Protein AF-0000000072273545 (afdb_homodimer)

Nearest PDB structures (foldseek):
  2pyw-assembly1_B  TM=4.463E-01  e=2.836E+00  Arabidopsis thaliana
  1mhm-assembly1_A  TM=2.883E-01  e=3.797E+00  Solanum tuberosum
  6y2r-assembly1_B  TM=2.935E-01  e=6.057E+00  Escherichia coli K-12
  2pyw-assembly1_B  TM=4.455E-01  e=3.823E+00  Arabidopsis thaliana
  1mhm-assembly1_A  TM=2.880E-01  e=5.423E+00  Solanum tuberosum

InterPro domains:
  IPR023869 tRNA adenosine deaminase-associated protein [PF27101] (5-143)
  IPR023869 tRNA adenosine deaminase-associated protein [TIGR03941] (3-149)

Radius of gyration: 22.84 Å; Cα contacts (8 Å, |Δi|>4): 595; chains: 2; bounding box: 38×69×44 Å

Sequence (300 aa):
MKSNFAVTVARVNATWQVRAFNDDYSSLKRSIDAVRTLGAEGAAFAMLSIEDDYFVLVRPTPQGVKLLISDATAATEDDFAADILDELDADQPDPEDTPYAEGDFDILADLGLSEQIMSIITDETDWWASEQLQRIAEELGFDDELEQALMKSNFAVTVARVNATWQVRAFNDDYSSLKRSIDAVRTLGAEGAAFAMLSIEDDYFVLVRPTPQGVKLLISDATAATEDDFAADILDELDADQPDPEDTPYAEGDFDILADLGLSEQIMSIITDETDWWASEQLQRIAEELGFDDELEQAL

Secondary structure (DSSP, 8-state):
--SSEEEEEEEETTEEEEEE----SS-HHHHHHHHHHHHHSS-EEEEEEETTTEEEEEEEETTEEEEEES-GGGGGT-HHHHHHHHHTTPPPPPTTS----EE-TTTTGGGT--HHHHHHHHH-TTS-HHHHHHHHHHHHT-HHHHHHH-/--SSEEEEEEEETTEEEEEE----SS-HHHHHHHHHHHHHSS-EEEEEEETTTEEEEEEEETTEEEEEES-GGGGGT-HHHHHHHHHTTPPPPPTTSPP--EE-TTTTGGGT--HHHHHHHHH-TTS-HHHHHHHHHHHHT-HHHHHHH-

pLDDT: mean 90.62, std 10.16, range [50.84, 98.69]

Organism: Corynebacterium diphtheriae (strain ATCC 700971 / NCTC 13129 / Biotype gravis) (NCBI:txid257309)

Foldseek 3Di:
DDPDFAWAWDQDPNDIDIGTDDDPPPDPVVNVVVNLCVVCVPFDWDWDADVLAKIKIWGADPVGIWMKILWLLVLVPDVVSVVRCVVQVHDRDDVPDDTGMDTDLCSCVVLPQHSVNSRVLSVPNVGGNVVSVLVVCVRSVNNVVVVVVD/DDPDFAWAWDQDPNDIDIGTDDDPPPDPVVNVVVNLCVVCVPFDWDWDADVLAKIKIWGADPVGIFIKILWLLVLVPDVVSVVRCVVQVHDRDDVPDDTGMDTDLCSCVVLPQHSVNSRVLSVPNVGGNVVSVLVVCVRSVNNVVVVVVD

Solvent-accessible surface area (backbone atoms only — not comparable to full-atom values): 16104 Å² total; per-residue (Å²): 130,68,40,58,48,32,32,32,39,30,39,55,94,92,35,73,46,48,41,61,53,93,69,87,62,80,52,70,63,57,56,50,48,49,24,52,43,63,41,43,62,24,62,35,28,23,49,32,20,53,78,26,69,34,30,36,41,43,30,68,50,97,92,42,73,48,42,30,36,41,33,45,44,48,32,70,81,29,69,45,48,35,51,52,34,55,75,64,70,47,79,81,59,54,84,86,52,75,79,39,59,46,70,42,54,51,75,43,34,91,72,65,44,40,41,66,59,45,46,53,49,49,64,43,76,88,49,44,20,39,53,42,51,46,50,51,26,50,75,64,66,38,39,68,44,47,59,70,45,93,130,67,42,59,47,33,31,33,38,30,41,54,92,92,35,74,44,48,41,61,53,95,69,86,61,79,51,72,63,57,56,50,50,50,24,52,41,64,37,43,65,23,62,38,28,24,47,33,20,54,79,27,70,31,30,36,39,42,30,69,50,100,90,43,71,46,43,31,35,40,34,46,45,48,30,69,80,30,71,45,46,36,51,52,34,56,73,64,71,45,80,81,59,54,87,82,53,75,80,38,58,46,69,43,54,53,75,42,33,92,70,67,44,39,41,67,57,44,48,54,49,51,66,43,76,87,50,44,20,40,54,41,52,44,52,51,26,50,73,65,67,36,39,68,42,46,59,73,43,94

Structure (mmCIF, N/CA/C/O backbone):
data_AF-0000000072273545-model_v1
#
loop_
_entity.id
_entity.type
_entity.pdbx_description
1 polymer 'tRNA adenosine deaminase'
#
loop_
_atom_site.group_PDB
_atom_site.id
_atom_site.type_symbol
_atom_site.label_atom_id
_atom_site.label_alt_id
_atom_site.label_comp_id
_atom_site.label_asym_id
_atom_site.label_entity_id
_atom_site.label_seq_id
_atom_site.pdbx_PDB_ins_code
_atom_site.Cartn_x
_atom_site.Cartn_y
_atom_site.Cartn_z
_atom_site.occupancy
_atom_site.B_iso_or_equiv
_atom_site.auth_seq_id
_atom_site.auth_comp_id
_atom_site.auth_asym_id
_atom_site.auth_atom_id
_atom_site.pdbx_PDB_model_num
ATOM 1 N N . MET A 1 1 ? 13.867 -30.656 -1.54 1 67 1 MET A N 1
ATOM 2 C CA . MET A 1 1 ? 12.805 -29.656 -1.626 1 67 1 MET A CA 1
ATOM 3 C C . MET A 1 1 ? 11.547 -30.125 -0.901 1 67 1 MET A C 1
ATOM 5 O O . MET A 1 1 ? 11.195 -31.297 -0.959 1 67 1 MET A O 1
ATOM 9 N N . LYS A 1 2 ? 10.969 -29.297 -0.122 1 78.44 2 LYS A N 1
ATOM 10 C CA . LYS A 1 2 ? 9.727 -29.609 0.584 1 78.44 2 LY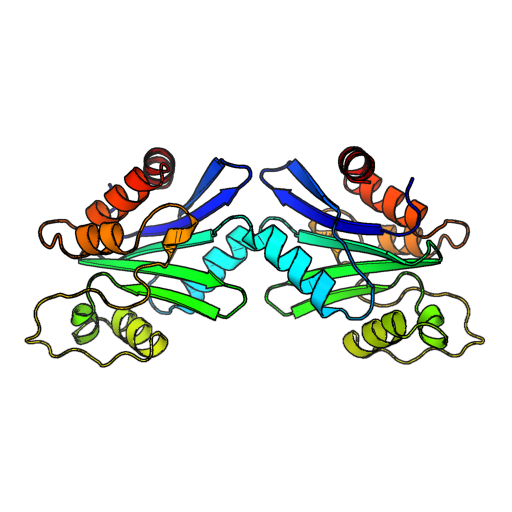S A CA 1
ATOM 11 C C . LYS A 1 2 ? 8.602 -29.922 -0.396 1 78.44 2 LYS A C 1
ATOM 13 O O . LYS A 1 2 ? 8.484 -29.266 -1.435 1 78.44 2 LYS A O 1
ATOM 18 N N . SER A 1 3 ? 7.906 -30.922 -0.121 1 86.44 3 SER A N 1
ATOM 19 C CA . SER A 1 3 ? 6.867 -31.406 -1.028 1 86.44 3 SER A CA 1
ATOM 20 C C . SER A 1 3 ? 5.508 -30.797 -0.677 1 86.44 3 SER A C 1
ATOM 22 O O . SER A 1 3 ? 4.648 -30.641 -1.545 1 86.44 3 SER A O 1
ATOM 24 N N . ASN A 1 4 ? 5.289 -30.594 0.468 1 92.5 4 ASN A N 1
ATOM 25 C CA . ASN A 1 4 ? 4.102 -29.906 0.978 1 92.5 4 ASN A CA 1
ATOM 26 C C . ASN A 1 4 ? 4.453 -28.562 1.6 1 92.5 4 ASN A C 1
ATOM 28 O O . ASN A 1 4 ? 5.141 -28.5 2.619 1 92.5 4 ASN A O 1
ATOM 32 N N . PHE A 1 5 ? 4.031 -27.438 0.918 1 95.94 5 PHE A N 1
ATOM 33 C CA . PHE A 1 5 ? 4.402 -26.125 1.437 1 95.94 5 PHE A CA 1
ATOM 34 C C . PHE A 1 5 ? 3.426 -25.062 0.954 1 95.94 5 PHE A C 1
ATOM 36 O O . PHE A 1 5 ? 2.662 -25.297 0.014 1 95.94 5 PHE A O 1
ATOM 43 N N . ALA A 1 6 ? 3.414 -23.969 1.643 1 95.88 6 ALA A N 1
ATOM 44 C CA . ALA A 1 6 ? 2.713 -22.75 1.274 1 95.88 6 ALA A CA 1
ATOM 45 C C . ALA A 1 6 ? 3.625 -21.531 1.413 1 95.88 6 ALA A C 1
ATOM 47 O O . ALA A 1 6 ? 4.273 -21.344 2.445 1 95.88 6 ALA A O 1
ATOM 48 N N . VAL A 1 7 ? 3.732 -20.75 0.28 1 95.06 7 VAL A N 1
ATOM 49 C CA . VAL A 1 7 ? 4.551 -19.547 0.33 1 95.06 7 VAL A CA 1
ATOM 50 C C . VAL A 1 7 ? 3.775 -18.375 -0.252 1 95.06 7 VAL A C 1
ATOM 52 O O . VAL A 1 7 ? 2.9 -18.562 -1.101 1 95.06 7 VAL A O 1
ATOM 55 N N . THR A 1 8 ? 4.027 -17.219 0.266 1 92.62 8 THR A N 1
ATOM 56 C CA . THR A 1 8 ? 3.645 -15.969 -0.394 1 92.62 8 THR A CA 1
ATOM 57 C C . THR A 1 8 ? 4.812 -15.398 -1.192 1 92.62 8 THR A C 1
ATOM 59 O O . THR A 1 8 ? 5.969 -15.523 -0.785 1 92.62 8 THR A O 1
ATOM 62 N N . VAL A 1 9 ? 4.504 -14.906 -2.377 1 91.44 9 VAL A N 1
ATOM 63 C CA . VAL A 1 9 ? 5.484 -14.312 -3.281 1 91.44 9 VAL A CA 1
ATOM 64 C C . VAL A 1 9 ? 5.074 -12.883 -3.631 1 91.44 9 VAL A C 1
ATOM 66 O O . VAL A 1 9 ? 3.924 -12.641 -3.996 1 91.44 9 VAL A O 1
ATOM 69 N N . ALA A 1 10 ? 5.957 -11.961 -3.408 1 84.94 10 ALA A N 1
ATOM 70 C CA . ALA A 1 10 ? 5.703 -10.57 -3.758 1 84.94 10 ALA A CA 1
ATOM 71 C C . ALA A 1 10 ? 6.941 -9.922 -4.375 1 84.94 10 ALA A C 1
ATOM 73 O O . ALA A 1 10 ? 8.07 -10.281 -4.031 1 84.94 10 ALA A O 1
ATOM 74 N N . ARG A 1 11 ? 6.699 -9.188 -5.391 1 78.25 11 ARG A N 1
ATOM 75 C CA . ARG A 1 11 ? 7.773 -8.367 -5.941 1 78.25 11 ARG A CA 1
ATOM 76 C C . ARG A 1 11 ? 7.758 -6.969 -5.344 1 78.25 11 ARG A C 1
ATOM 78 O O . ARG A 1 11 ? 6.809 -6.207 -5.559 1 78.25 11 ARG A O 1
ATOM 85 N N . VAL A 1 12 ? 8.797 -6.746 -4.531 1 68.62 12 VAL A N 1
ATOM 86 C CA . VAL A 1 12 ? 8.914 -5.461 -3.85 1 68.62 12 VAL A CA 1
ATOM 87 C C . VAL A 1 12 ? 10.219 -4.781 -4.25 1 68.62 12 VAL A C 1
ATOM 89 O O . VAL A 1 12 ? 11.305 -5.344 -4.066 1 68.62 12 VAL A O 1
ATOM 92 N N . ASN A 1 13 ? 10.07 -3.598 -4.777 1 65.06 13 ASN A N 1
ATOM 93 C CA . ASN A 1 13 ? 11.242 -2.848 -5.211 1 65.06 13 ASN A CA 1
ATOM 94 C C . ASN A 1 13 ? 12.133 -3.68 -6.129 1 65.06 13 ASN A C 1
ATOM 96 O O . ASN A 1 13 ? 13.344 -3.791 -5.898 1 65.06 13 ASN A O 1
ATOM 100 N N . ALA A 1 14 ? 11.531 -4.352 -7.074 1 69.12 14 ALA A N 1
ATOM 101 C CA . ALA A 1 14 ? 12.195 -5.113 -8.125 1 69.12 14 ALA A CA 1
ATOM 102 C C . ALA A 1 14 ? 12.906 -6.336 -7.555 1 69.12 14 ALA A C 1
ATOM 104 O O . ALA A 1 14 ? 13.781 -6.91 -8.203 1 69.12 14 ALA A O 1
ATOM 105 N N . THR A 1 15 ? 12.633 -6.578 -6.316 1 75.94 15 THR A N 1
ATOM 106 C CA . THR A 1 15 ? 13.164 -7.781 -5.688 1 75.94 15 THR A CA 1
ATOM 107 C C . THR A 1 15 ? 12.031 -8.719 -5.273 1 75.94 15 THR A C 1
ATOM 109 O O . THR A 1 15 ? 10.992 -8.266 -4.789 1 75.94 15 THR A O 1
ATOM 112 N N . TRP A 1 16 ? 12.312 -9.969 -5.371 1 84.88 16 TRP A N 1
ATOM 113 C CA . TRP A 1 16 ? 11.32 -10.961 -4.969 1 84.88 16 TRP A CA 1
ATOM 114 C C . TRP A 1 16 ? 11.445 -11.289 -3.482 1 84.88 16 TRP A C 1
ATOM 116 O O . TRP A 1 16 ? 12.555 -11.438 -2.967 1 84.88 16 TRP A O 1
ATOM 126 N N . GLN A 1 17 ? 10.344 -11.281 -2.859 1 82.5 17 GLN A N 1
ATOM 127 C CA . GLN A 1 17 ? 10.227 -11.734 -1.475 1 82.5 17 GLN A CA 1
ATOM 128 C C . GLN A 1 17 ? 9.344 -12.969 -1.366 1 82.5 17 GLN A C 1
ATOM 130 O O . GLN A 1 17 ? 8.203 -12.961 -1.826 1 82.5 17 GLN A O 1
ATOM 135 N N . VAL A 1 18 ? 9.945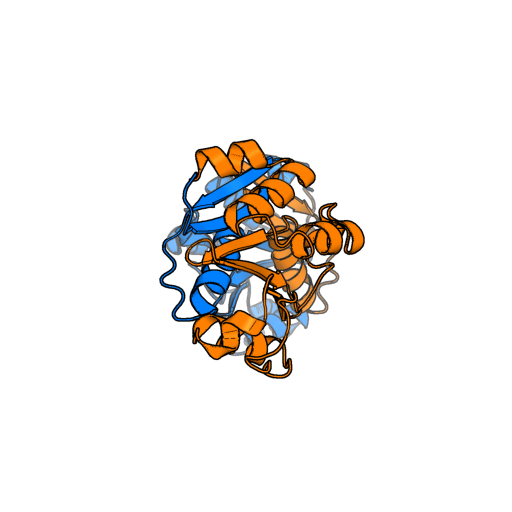 -14.023 -0.89 1 89.62 18 VAL A N 1
ATOM 136 C CA . VAL A 1 18 ? 9.219 -15.273 -0.708 1 89.62 18 VAL A CA 1
ATOM 137 C C . VAL A 1 18 ? 9.188 -15.641 0.772 1 89.62 18 VAL A C 1
ATOM 139 O O . VAL A 1 18 ? 10.227 -15.648 1.438 1 89.62 18 VAL A O 1
ATOM 142 N N . ARG A 1 19 ? 7.988 -15.898 1.256 1 85.25 19 ARG A N 1
ATOM 143 C CA . ARG A 1 19 ? 7.832 -16.234 2.666 1 85.25 19 ARG A CA 1
ATOM 144 C C . ARG A 1 19 ? 6.969 -17.484 2.84 1 85.25 19 ARG A C 1
ATOM 146 O O . ARG A 1 19 ? 5.859 -17.547 2.305 1 85.25 19 ARG A O 1
ATOM 153 N N . ALA A 1 20 ? 7.59 -18.391 3.549 1 91.94 20 ALA A N 1
ATOM 154 C CA . ALA A 1 20 ? 6.789 -19.562 3.9 1 91.94 20 ALA A CA 1
ATOM 155 C C . ALA A 1 20 ? 5.801 -19.234 5.016 1 91.94 20 ALA A C 1
ATOM 157 O O . ALA A 1 20 ? 6.066 -18.375 5.855 1 91.94 20 ALA A O 1
ATOM 158 N N . PHE A 1 21 ? 4.598 -19.812 4.945 1 89.81 21 PHE A N 1
ATOM 159 C CA . PHE A 1 21 ? 3.629 -19.703 6.031 1 89.81 21 PHE A CA 1
ATOM 160 C C . PHE A 1 21 ? 2.938 -21.047 6.277 1 89.81 21 PHE A C 1
ATOM 162 O O . PHE A 1 21 ? 2.992 -21.938 5.438 1 89.81 21 PHE A O 1
ATOM 169 N N . ASN A 1 22 ? 2.404 -21.203 7.492 1 88.31 22 ASN A N 1
ATOM 170 C CA . ASN A 1 22 ? 1.708 -22.438 7.836 1 88.31 22 ASN A CA 1
ATOM 171 C C . ASN A 1 22 ? 0.278 -22.438 7.305 1 88.31 22 ASN A C 1
ATOM 173 O O . ASN A 1 22 ? -0.532 -21.578 7.684 1 88.31 22 ASN A O 1
ATOM 177 N N . ASP A 1 23 ? 0.056 -23.281 6.344 1 90 23 ASP A N 1
ATOM 178 C CA . ASP A 1 23 ? -1.292 -23.5 5.828 1 90 23 ASP A CA 1
ATOM 179 C C . ASP A 1 23 ? -1.748 -24.938 6.078 1 90 23 ASP A C 1
ATOM 181 O O . ASP A 1 23 ? -1.031 -25.891 5.754 1 90 23 ASP A O 1
ATOM 185 N N . ASP A 1 24 ? -2.891 -25.109 6.699 1 89.75 24 ASP A N 1
ATOM 186 C CA . ASP A 1 24 ? -3.398 -26.453 6.945 1 89.75 24 ASP A CA 1
ATOM 187 C C . ASP A 1 24 ? -4.336 -26.906 5.828 1 89.75 24 ASP A C 1
ATOM 189 O O . ASP A 1 24 ? -4.883 -28.016 5.875 1 89.75 24 ASP A O 1
ATOM 193 N N . TYR A 1 25 ? -4.543 -26.031 4.863 1 92.12 25 TYR A N 1
ATOM 194 C CA . TYR A 1 25 ? -5.312 -26.297 3.656 1 92.12 25 TYR A CA 1
ATOM 195 C C . TYR A 1 25 ? -6.762 -26.625 3.996 1 92.12 25 TYR A C 1
ATOM 197 O O . TYR A 1 25 ? -7.391 -27.453 3.336 1 92.12 25 TYR A O 1
ATOM 205 N N . SER A 1 26 ? -7.277 -26.047 5.113 1 89.5 26 SER A N 1
ATOM 206 C CA . SER A 1 26 ? -8.664 -26.266 5.508 1 89.5 26 SER A CA 1
ATOM 207 C C . SER A 1 26 ? -9.586 -25.234 4.859 1 89.5 26 SER A C 1
ATOM 209 O O . SER A 1 26 ? -10.789 -25.469 4.734 1 89.5 26 SER A O 1
ATOM 211 N N . SER A 1 27 ? -8.992 -24.125 4.488 1 89 27 SER A N 1
ATOM 212 C CA . SER A 1 27 ? -9.773 -23.062 3.885 1 89 27 SER A CA 1
ATOM 213 C C . SER A 1 27 ? -8.898 -22.156 3.027 1 89 27 SER A C 1
ATOM 215 O O . SER A 1 27 ? -7.734 -21.906 3.361 1 89 27 SER A O 1
ATOM 217 N N . LEU A 1 28 ? -9.539 -21.625 1.969 1 90.69 28 LEU A N 1
ATOM 218 C CA . LEU A 1 28 ? -8.867 -20.703 1.068 1 90.69 28 LEU A CA 1
ATOM 219 C C . LEU A 1 28 ? -8.609 -19.375 1.759 1 90.69 28 LEU A C 1
ATOM 221 O O . LEU A 1 28 ? -7.695 -18.625 1.374 1 90.69 28 LEU A O 1
ATOM 225 N N . LYS A 1 29 ? -9.359 -19.031 2.773 1 85.31 29 LYS A N 1
ATOM 226 C CA . LYS A 1 29 ? -9.273 -17.75 3.477 1 85.31 29 LYS A CA 1
ATOM 227 C C . LYS A 1 29 ? -7.871 -17.531 4.039 1 85.31 29 LYS A C 1
ATOM 229 O O . LYS A 1 29 ? -7.352 -16.406 4.008 1 85.31 29 LYS A O 1
ATOM 234 N N . ARG A 1 30 ? -7.207 -18.578 4.43 1 86.44 30 ARG A N 1
ATOM 235 C CA . ARG A 1 30 ? -5.891 -18.469 5.055 1 86.44 30 ARG A CA 1
ATOM 236 C C . ARG A 1 30 ? -4.844 -18 4.051 1 86.44 30 ARG A C 1
ATOM 238 O O . ARG A 1 30 ? -4.055 -17.109 4.34 1 86.44 30 ARG A O 1
ATOM 245 N N . SER A 1 31 ? -4.812 -18.656 2.914 1 91.5 31 SER A N 1
ATOM 246 C CA . SER A 1 31 ? -3.842 -18.266 1.895 1 91.5 31 SER A CA 1
ATOM 247 C C . SER A 1 31 ? -4.121 -16.875 1.361 1 91.5 31 SER A C 1
ATOM 249 O O . SER A 1 31 ? -3.193 -16.094 1.119 1 91.5 31 SER A O 1
ATOM 251 N N . ILE A 1 32 ? -5.43 -16.5 1.202 1 87.44 32 ILE A N 1
ATOM 252 C CA . ILE A 1 32 ? -5.805 -15.156 0.767 1 87.44 32 ILE A CA 1
ATOM 253 C C . ILE A 1 32 ? -5.305 -14.125 1.776 1 87.44 32 ILE A C 1
ATOM 255 O O . ILE A 1 32 ? -4.66 -13.141 1.401 1 87.44 32 ILE A O 1
ATOM 259 N N . ASP A 1 33 ? -5.59 -14.406 3.027 1 79.94 33 ASP A N 1
ATOM 260 C CA . ASP A 1 33 ? -5.18 -13.5 4.09 1 79.94 33 ASP A CA 1
ATOM 261 C C . ASP A 1 33 ? -3.66 -13.375 4.152 1 79.94 33 ASP A C 1
ATOM 263 O O . ASP A 1 33 ? -3.129 -12.297 4.426 1 79.94 33 ASP A O 1
ATOM 267 N N . ALA A 1 34 ? -2.914 -14.516 3.949 1 82.81 34 ALA A N 1
ATOM 268 C CA . ALA A 1 34 ? -1.453 -14.5 3.965 1 82.81 34 ALA A CA 1
ATOM 269 C C . ALA A 1 34 ? -0.902 -13.57 2.895 1 82.81 34 ALA A C 1
ATOM 271 O O . ALA A 1 34 ? 0.036 -12.805 3.148 1 82.81 34 ALA A O 1
ATOM 272 N N . VAL A 1 35 ? -1.481 -13.586 1.708 1 84.56 35 VAL A N 1
ATOM 273 C CA . VAL A 1 35 ? -1.027 -12.734 0.615 1 84.56 35 VAL A CA 1
ATOM 274 C C . VAL A 1 35 ? -1.342 -11.273 0.934 1 84.56 35 VAL A C 1
ATOM 276 O O . VAL A 1 35 ? -0.5 -10.398 0.734 1 84.56 35 VAL A O 1
ATOM 279 N N . ARG A 1 36 ? -2.545 -11.039 1.418 1 73.69 36 ARG A N 1
ATOM 280 C CA . ARG A 1 36 ? -2.963 -9.68 1.749 1 73.69 36 ARG A CA 1
ATOM 281 C C . ARG A 1 36 ? -2.07 -9.078 2.83 1 73.69 36 ARG A C 1
ATOM 283 O O . ARG A 1 36 ? -1.765 -7.887 2.801 1 73.69 36 ARG A O 1
ATOM 290 N N . THR A 1 37 ? -1.738 -10.023 3.74 1 68.62 37 THR A N 1
ATOM 291 C CA . THR A 1 37 ? -0.857 -9.586 4.82 1 68.62 37 THR A CA 1
ATOM 292 C C . THR A 1 37 ? 0.517 -9.211 4.277 1 68.62 37 THR A C 1
ATOM 294 O O . THR A 1 37 ? 1.12 -8.234 4.723 1 68.62 37 THR A O 1
ATOM 297 N N . LEU A 1 38 ? 1.075 -10.047 3.412 1 66.56 38 LEU A N 1
ATOM 298 C CA . LEU A 1 38 ? 2.359 -9.75 2.787 1 66.56 38 LEU A CA 1
ATOM 299 C C . LEU A 1 38 ? 2.326 -8.383 2.102 1 66.56 38 LEU A C 1
ATOM 301 O O . LEU A 1 38 ? 3.277 -7.609 2.207 1 66.56 38 LEU A O 1
ATOM 305 N N . GLY A 1 39 ? 1.266 -8.133 1.366 1 60 39 GLY A N 1
ATOM 306 C CA . GLY A 1 39 ? 1.115 -6.844 0.714 1 60 39 GLY A CA 1
ATOM 307 C C . GLY A 1 39 ? 0.962 -5.695 1.692 1 60 39 GLY A C 1
ATOM 308 O O . GLY A 1 39 ? 1.32 -4.555 1.383 1 60 39 GLY A O 1
ATOM 309 N N . ALA A 1 40 ? 0.186 -6.09 2.74 1 52.16 40 ALA A N 1
ATOM 310 C CA . ALA A 1 40 ? -0.095 -5.066 3.742 1 52.16 40 ALA A CA 1
ATOM 311 C C . ALA A 1 40 ? 1.143 -4.766 4.582 1 52.16 40 ALA A C 1
ATOM 313 O O . ALA A 1 40 ? 1.207 -3.738 5.262 1 52.16 40 ALA A O 1
ATOM 314 N N . GLU A 1 41 ? 1.895 -5.988 4.676 1 50.84 41 GLU A N 1
ATOM 315 C CA . GLU A 1 41 ? 2.973 -5.762 5.637 1 50.84 41 GLU A CA 1
ATOM 316 C C . GLU A 1 41 ? 3.551 -4.355 5.5 1 50.84 41 GLU A C 1
ATOM 318 O O . GLU A 1 41 ? 3.998 -3.766 6.484 1 50.84 41 GLU A O 1
ATOM 323 N N . GLY A 1 42 ? 3.6 -3.854 4.285 1 53.66 42 GLY A N 1
ATOM 324 C CA . GLY A 1 42 ? 4.086 -2.494 4.461 1 53.66 42 GLY A CA 1
ATOM 325 C C . GLY A 1 42 ? 2.969 -1.475 4.594 1 53.66 42 GLY A C 1
ATOM 326 O O . GLY A 1 42 ? 1.965 -1.55 3.881 1 53.66 42 GLY A O 1
ATOM 327 N N . ALA A 1 43 ? 2.697 -1.123 5.855 1 62.62 43 ALA A N 1
ATOM 328 C CA . ALA A 1 43 ? 1.698 -0.085 6.094 1 62.62 43 ALA A CA 1
ATOM 329 C C . ALA A 1 43 ? 1.69 0.939 4.965 1 62.62 43 ALA A C 1
ATOM 331 O O . ALA A 1 43 ? 2.732 1.505 4.621 1 62.62 43 ALA A O 1
ATOM 332 N N . ALA A 1 44 ? 0.685 0.765 4.062 1 82.81 44 ALA A N 1
ATOM 333 C CA . ALA A 1 44 ? 0.56 1.797 3.037 1 82.81 44 ALA A CA 1
ATOM 334 C C . ALA A 1 44 ? -0.6 2.738 3.346 1 82.81 44 ALA A C 1
ATOM 336 O O . ALA A 1 44 ? -1.646 2.307 3.836 1 82.81 44 ALA A O 1
ATOM 337 N N . PHE A 1 45 ? -0.28 4.062 3.219 1 92.5 45 PHE A N 1
ATOM 338 C CA . PHE A 1 45 ? -1.299 5.082 3.443 1 92.5 45 PHE A CA 1
ATOM 339 C C . PHE A 1 45 ? -1.101 6.262 2.502 1 92.5 45 PHE A C 1
ATOM 341 O O . PHE A 1 45 ? -0.091 6.34 1.797 1 92.5 45 PHE A O 1
ATOM 348 N N . ALA A 1 46 ? -2.221 7.012 2.318 1 95.19 46 ALA A N 1
ATOM 349 C CA . ALA A 1 46 ? -2.129 8.242 1.533 1 95.19 46 ALA A CA 1
ATOM 350 C C . ALA A 1 46 ? -2.176 9.469 2.434 1 95.19 46 ALA A C 1
ATOM 352 O O . ALA A 1 46 ? -2.826 9.461 3.48 1 95.19 46 ALA A O 1
ATOM 353 N N . MET A 1 47 ? -1.388 10.492 2.176 1 98.06 47 MET A N 1
ATOM 354 C CA . MET A 1 47 ? -1.432 11.828 2.764 1 98.06 47 MET A CA 1
ATOM 355 C C . MET A 1 47 ? -1.9 12.859 1.743 1 98.06 47 MET A C 1
ATOM 357 O O . MET A 1 47 ? -1.319 12.977 0.663 1 98.06 47 MET A O 1
ATOM 361 N N . LEU A 1 48 ? -2.998 13.5 2.01 1 97.94 48 LEU A N 1
ATOM 362 C CA . LEU A 1 48 ? -3.566 14.508 1.124 1 97.94 48 LEU A CA 1
ATOM 363 C C . LEU A 1 48 ? -3.523 15.891 1.773 1 97.94 48 LEU A C 1
ATOM 365 O O . LEU A 1 48 ? -3.953 16.047 2.918 1 97.94 48 LEU A O 1
ATOM 369 N N . SER A 1 49 ? -2.916 16.828 1.273 1 98 49 SER A N 1
ATOM 370 C CA . SER A 1 49 ? -3.021 18.234 1.637 1 98 49 SER A CA 1
ATOM 371 C C . SER A 1 49 ? -3.94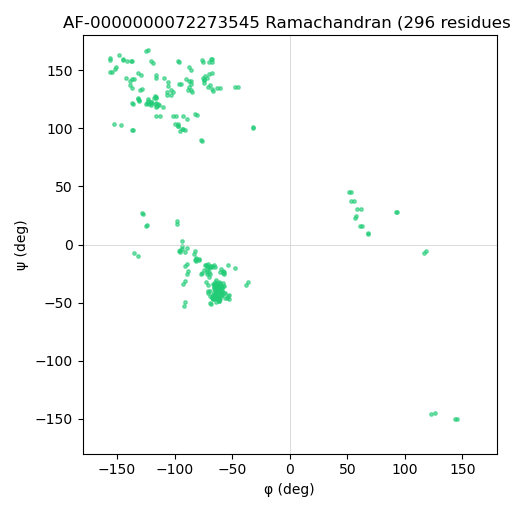5 18.984 0.682 1 98 49 SER A C 1
ATOM 373 O O . SER A 1 49 ? -3.619 19.172 -0.493 1 98 49 SER A O 1
ATOM 375 N N . ILE A 1 50 ? -5.121 19.422 1.117 1 96.5 50 ILE A N 1
ATOM 376 C CA . ILE A 1 50 ? -6.129 20.078 0.287 1 96.5 50 ILE A CA 1
ATOM 377 C C . ILE A 1 50 ? -6.012 21.594 0.424 1 96.5 50 ILE A C 1
ATOM 379 O O . ILE A 1 50 ? -6.402 22.156 1.444 1 96.5 50 ILE A O 1
ATOM 383 N N . GLU A 1 51 ? -5.457 22.188 -0.493 1 92.44 51 GLU A N 1
ATOM 384 C CA . GLU A 1 51 ? -5.277 23.625 -0.603 1 92.44 51 GLU A CA 1
ATOM 385 C C . GLU A 1 51 ? -4.512 24.172 0.598 1 92.44 51 GLU A C 1
ATOM 387 O O . GLU A 1 51 ? -4.738 25.312 1.012 1 92.44 51 GLU A O 1
ATOM 392 N N . ASP A 1 52 ? -3.75 23.312 1.205 1 94.19 52 ASP A N 1
ATOM 393 C CA . ASP A 1 52 ? -2.949 23.656 2.377 1 94.19 52 ASP A CA 1
ATOM 394 C C . ASP A 1 52 ? -3.836 24.109 3.533 1 94.19 52 ASP A C 1
ATOM 396 O O . ASP A 1 52 ? -3.367 24.766 4.461 1 94.19 52 ASP A O 1
ATOM 400 N N . ASP A 1 53 ? -5.066 23.891 3.568 1 95.38 53 ASP A N 1
ATOM 401 C CA . ASP A 1 53 ? -6.051 24.234 4.59 1 95.38 53 ASP A CA 1
ATOM 402 C C . ASP A 1 53 ? -6.227 23.109 5.598 1 95.38 53 ASP A C 1
ATOM 404 O O . ASP A 1 53 ? -6.168 23.328 6.809 1 95.38 53 ASP A O 1
ATOM 408 N N . TYR A 1 54 ? -6.504 21.906 5.051 1 97.56 54 TYR A N 1
ATOM 409 C CA . TYR A 1 54 ? -6.586 20.75 5.918 1 97.56 54 TYR A CA 1
ATOM 410 C C . TYR A 1 54 ? -5.965 19.516 5.25 1 97.56 54 TYR A C 1
ATOM 412 O O . TYR A 1 54 ? -5.75 19.516 4.035 1 97.56 54 TYR A O 1
ATOM 420 N N . PHE A 1 55 ? -5.531 18.453 6.074 1 98.56 55 PHE A N 1
ATOM 421 C CA . PHE A 1 55 ? -4.996 17.234 5.48 1 98.56 55 PHE A CA 1
ATOM 422 C C . PHE A 1 55 ? -5.848 16.031 5.852 1 98.56 55 PHE A C 1
ATOM 424 O O . PHE A 1 55 ? -6.641 16.094 6.797 1 98.56 55 PHE A O 1
ATOM 431 N N . VAL A 1 56 ? -5.77 15.023 5.02 1 98.62 56 VAL A N 1
ATOM 432 C CA . VAL A 1 56 ? -6.465 13.758 5.23 1 98.62 56 VAL A CA 1
ATOM 433 C C . VAL A 1 56 ? -5.477 12.602 5.109 1 98.62 56 VAL A C 1
ATOM 435 O O . VAL A 1 56 ? -4.629 12.586 4.215 1 98.62 56 VAL A O 1
ATOM 438 N N . LEU A 1 57 ? -5.508 11.648 6.047 1 98.19 57 LEU A N 1
ATOM 439 C CA . LEU A 1 57 ? -4.832 10.359 5.949 1 98.19 57 LEU A CA 1
ATOM 440 C C . LEU A 1 57 ? -5.824 9.25 5.602 1 98.19 57 LEU A C 1
ATOM 442 O O . LEU A 1 57 ? -6.93 9.211 6.141 1 98.19 57 LEU A O 1
ATOM 446 N N . VAL A 1 58 ? -5.453 8.523 4.598 1 96.31 58 VAL A N 1
ATOM 447 C CA . VAL A 1 58 ? -6.27 7.414 4.113 1 96.31 58 VAL A CA 1
ATOM 448 C C . VAL A 1 58 ? -5.477 6.113 4.195 1 96.31 58 VAL A C 1
ATOM 450 O O . VAL A 1 58 ? -4.414 5.984 3.578 1 96.31 58 VAL A O 1
ATOM 453 N N . ARG A 1 59 ? -5.949 5.07 4.961 1 92.88 59 ARG A N 1
ATOM 454 C CA . ARG A 1 59 ? -5.219 3.814 5.109 1 92.88 59 ARG A CA 1
ATOM 455 C C . ARG A 1 59 ? -6.156 2.619 4.996 1 92.88 59 ARG A C 1
ATOM 457 O O . ARG A 1 59 ? -6.824 2.25 5.965 1 92.88 59 ARG A O 1
ATOM 464 N N . PRO A 1 60 ? -6.156 2.066 3.779 1 85.06 60 PRO A N 1
ATOM 465 C CA . PRO A 1 60 ? -6.934 0.833 3.627 1 85.06 60 PRO A CA 1
ATOM 466 C C . PRO A 1 60 ? -6.348 -0.335 4.414 1 85.06 60 PRO A C 1
ATOM 468 O O . PRO A 1 60 ? -5.125 -0.494 4.473 1 85.06 60 PRO A O 1
ATOM 471 N N . THR A 1 61 ? -7.215 -1.029 5.156 1 74.88 61 THR A N 1
ATOM 472 C CA . THR A 1 61 ? -6.879 -2.236 5.902 1 74.88 61 THR A CA 1
ATOM 473 C C . THR A 1 61 ? -7.773 -3.398 5.484 1 74.88 61 THR A C 1
ATOM 475 O O . THR A 1 61 ? -8.773 -3.201 4.797 1 74.88 61 THR A O 1
ATOM 478 N N . PRO A 1 62 ? -7.426 -4.57 5.867 1 65.38 62 PRO A N 1
ATOM 479 C CA . PRO A 1 62 ? -8.297 -5.715 5.59 1 65.38 62 PRO A CA 1
ATOM 480 C C . PRO A 1 62 ? -9.695 -5.555 6.18 1 65.38 62 PRO A C 1
ATOM 482 O O . PRO A 1 62 ? -10.656 -6.133 5.668 1 65.38 62 PRO A O 1
ATOM 485 N N . GLN A 1 63 ? -9.883 -4.766 7.168 1 70.69 63 GLN A N 1
ATOM 486 C CA . GLN A 1 63 ? -11.156 -4.59 7.855 1 70.69 63 GLN A CA 1
ATOM 487 C C . GLN A 1 63 ? -11.914 -3.375 7.316 1 70.69 63 GLN A C 1
ATOM 489 O O . GLN A 1 63 ? -13.062 -3.139 7.688 1 70.69 63 GLN A O 1
ATOM 494 N N . GLY A 1 64 ? -11.227 -2.66 6.43 1 79.94 64 GLY A N 1
ATOM 495 C CA . GLY A 1 64 ? -11.836 -1.448 5.91 1 79.94 64 GLY A CA 1
ATOM 496 C C . GLY A 1 64 ? -10.836 -0.34 5.648 1 79.94 64 GLY A C 1
ATOM 497 O O . GLY A 1 64 ? -9.703 -0.604 5.227 1 79.94 64 GLY A O 1
ATOM 498 N N . VAL A 1 65 ? -11.398 0.908 5.797 1 89.5 65 VAL A N 1
ATOM 499 C CA . VAL A 1 65 ? -10.531 2.059 5.562 1 89.5 65 VAL A CA 1
ATOM 500 C C . VAL A 1 65 ? -10.453 2.916 6.824 1 89.5 65 VAL A C 1
ATOM 502 O O . VAL A 1 65 ? -11.484 3.273 7.402 1 89.5 65 VAL A O 1
ATOM 505 N N . LYS A 1 66 ? -9.281 3.145 7.363 1 94.12 66 LYS A N 1
ATOM 506 C CA . LYS A 1 66 ? -9.062 4.129 8.422 1 94.12 66 LYS A CA 1
ATOM 507 C C . LYS A 1 66 ? -8.828 5.52 7.836 1 94.12 66 LYS A C 1
ATOM 509 O O . LYS A 1 66 ? -8.164 5.664 6.809 1 94.12 66 LYS A O 1
ATOM 514 N N . LEU A 1 67 ? -9.414 6.574 8.523 1 97.88 67 LEU A N 1
ATOM 515 C CA . LEU A 1 67 ? -9.352 7.949 8.039 1 97.88 67 LEU A CA 1
ATOM 516 C C . LEU A 1 67 ? -9.055 8.914 9.188 1 97.88 67 LEU A C 1
ATOM 518 O O . LEU A 1 67 ? -9.484 8.688 10.32 1 97.88 67 LEU A O 1
ATOM 522 N N . LEU A 1 68 ? -8.266 9.906 8.859 1 98.69 68 LEU A N 1
ATOM 523 C CA . LEU A 1 68 ? -8.102 11.062 9.734 1 98.69 68 LEU A CA 1
ATOM 524 C C . LEU A 1 68 ? -8.133 12.359 8.938 1 98.69 68 LEU A C 1
ATOM 526 O O . LEU A 1 68 ? -7.457 12.477 7.906 1 98.69 68 LEU A O 1
ATOM 530 N N . ILE A 1 69 ? -9.156 13.234 9.328 1 98.25 69 ILE A N 1
ATOM 531 C CA . ILE A 1 69 ? -9.172 14.578 8.758 1 98.25 69 ILE A CA 1
ATOM 532 C C . ILE A 1 69 ? -8.734 15.594 9.805 1 98.25 69 ILE A C 1
ATOM 534 O O . ILE A 1 69 ? -9.188 15.547 10.953 1 98.25 69 ILE A O 1
ATOM 538 N N . SER A 1 70 ? -7.66 16.547 9.461 1 98.38 70 SER A N 1
ATOM 539 C CA . SER A 1 70 ? -7.027 17.438 10.422 1 98.38 70 SER A CA 1
ATOM 540 C C . SER A 1 70 ? -7.977 18.547 10.859 1 98.38 70 SER A C 1
ATOM 542 O O . SER A 1 70 ? -7.766 19.188 11.891 1 98.38 70 SER A O 1
ATOM 544 N N . ASP A 1 71 ? -9.109 18.781 10.07 1 97.25 71 ASP A N 1
ATOM 545 C CA . ASP A 1 71 ? -10.086 19.812 10.391 1 97.25 71 ASP A CA 1
ATOM 546 C C . ASP A 1 71 ? -11.469 19.453 9.852 1 97.25 71 ASP A C 1
ATOM 548 O O . ASP A 1 71 ? -11.773 19.719 8.688 1 97.25 71 ASP A O 1
ATOM 552 N N . ALA A 1 72 ? -12.344 19.031 10.688 1 97.44 72 ALA A N 1
ATOM 553 C CA . ALA A 1 72 ? -13.688 18.578 10.344 1 97.44 72 ALA A CA 1
ATOM 554 C C . ALA A 1 72 ? -14.562 19.734 9.898 1 97.44 72 ALA A C 1
ATOM 556 O O . ALA A 1 72 ? -15.5 19.562 9.117 1 97.44 72 ALA A O 1
ATOM 557 N N . THR A 1 73 ? -14.258 20.953 10.398 1 96.81 73 THR A N 1
ATOM 558 C CA . THR A 1 73 ? -15.094 22.109 10.07 1 96.81 73 THR A CA 1
ATOM 559 C C . THR A 1 73 ? -15.008 22.438 8.578 1 96.81 73 THR A C 1
ATOM 561 O O . THR A 1 73 ? -15.859 23.141 8.047 1 96.81 73 THR A O 1
ATOM 564 N N . ALA A 1 74 ? -13.961 21.906 7.898 1 96.38 74 ALA A N 1
ATOM 565 C CA . ALA A 1 74 ? -13.859 22.078 6.453 1 96.38 74 ALA A CA 1
ATOM 566 C C . ALA A 1 74 ? -15.07 21.469 5.742 1 96.38 74 ALA A C 1
ATOM 568 O O . ALA A 1 74 ? -15.406 21.875 4.625 1 96.38 74 ALA A O 1
ATOM 569 N N . ALA A 1 75 ? -15.773 20.562 6.375 1 96.75 75 ALA A N 1
ATOM 570 C CA . ALA A 1 75 ? -16.906 19.859 5.789 1 96.75 75 ALA A CA 1
ATOM 571 C C . ALA A 1 75 ? -18.078 20.812 5.539 1 96.75 75 ALA A C 1
ATOM 573 O O . ALA A 1 75 ? -18.969 20.516 4.75 1 96.75 75 ALA A O 1
ATOM 574 N N . THR A 1 76 ? -18.031 21.969 6.219 1 96 76 THR A N 1
ATOM 575 C CA . THR A 1 76 ? -19.109 22.938 6.059 1 96 76 THR A CA 1
ATOM 576 C C . THR A 1 76 ? -19.047 23.594 4.688 1 96 76 THR A C 1
ATOM 578 O O . THR A 1 76 ? -20.047 24.109 4.191 1 96 76 THR A O 1
ATOM 581 N N . GLU A 1 77 ? -17.859 23.5 4.008 1 94.75 77 GLU A N 1
ATOM 582 C CA . GLU A 1 77 ? -17.703 24.234 2.756 1 94.75 77 GLU A CA 1
ATOM 583 C C . GLU A 1 77 ? -17.062 23.359 1.681 1 94.75 77 GLU A C 1
ATOM 585 O O . GLU A 1 77 ? -16.969 23.766 0.519 1 94.75 77 GLU A O 1
ATOM 590 N N . ASP A 1 78 ? -16.641 22.234 2.055 1 95.06 78 ASP A N 1
ATOM 591 C CA . ASP A 1 78 ? -15.922 21.359 1.135 1 95.06 78 ASP A CA 1
ATOM 592 C C . ASP A 1 78 ? -16.594 19.984 1.059 1 95.06 78 ASP A C 1
ATOM 594 O O . ASP A 1 78 ? -16.625 19.25 2.051 1 95.06 78 ASP A O 1
ATOM 598 N N . ASP A 1 79 ? -16.984 19.641 -0.117 1 94.62 79 ASP A N 1
ATOM 599 C CA . ASP A 1 79 ? -17.703 18.375 -0.319 1 94.62 79 ASP A CA 1
ATOM 600 C C . ASP A 1 79 ? -16.812 17.172 -0.012 1 94.62 79 ASP A C 1
ATOM 602 O O . ASP A 1 79 ? -17.297 16.156 0.467 1 94.62 79 ASP A O 1
ATOM 606 N N . PHE A 1 80 ? -15.617 17.297 -0.338 1 96.56 80 PHE A N 1
ATOM 607 C CA . PHE A 1 80 ? -14.688 16.203 -0.076 1 96.56 80 PHE A CA 1
ATOM 608 C C . PHE A 1 80 ? -14.57 15.938 1.42 1 96.56 80 PHE A C 1
ATOM 610 O O . PHE A 1 80 ? -14.617 14.781 1.859 1 96.56 80 PHE A O 1
ATOM 617 N N . ALA A 1 81 ? -14.422 17.016 2.174 1 97.31 81 ALA A N 1
ATOM 618 C CA . ALA A 1 81 ? -14.383 16.906 3.631 1 97.31 81 ALA A CA 1
ATOM 619 C C . ALA A 1 81 ? -15.688 16.312 4.172 1 97.31 81 ALA A C 1
ATOM 621 O O . ALA A 1 81 ? -15.664 15.492 5.09 1 97.31 81 ALA A O 1
ATOM 622 N N . ALA A 1 82 ? -16.781 16.734 3.539 1 96.06 82 ALA A N 1
ATOM 623 C CA . ALA A 1 82 ? -18.062 16.203 3.953 1 96.06 82 ALA A CA 1
ATOM 624 C C . ALA A 1 82 ? -18.156 14.695 3.689 1 96.06 82 ALA A C 1
ATOM 626 O O . ALA A 1 82 ? -18.672 13.945 4.516 1 96.06 82 ALA A O 1
ATOM 627 N N . ASP A 1 83 ? -17.672 14.234 2.604 1 94.88 83 ASP A N 1
ATOM 628 C CA . ASP A 1 83 ? -17.641 12.82 2.258 1 94.88 83 ASP A CA 1
ATOM 629 C C . ASP A 1 83 ? -16.812 12.023 3.264 1 94.88 83 ASP A C 1
ATOM 631 O O . ASP A 1 83 ? -17.172 10.891 3.604 1 94.88 83 ASP A O 1
ATOM 635 N N . ILE A 1 84 ? -15.688 12.57 3.701 1 96.5 84 ILE A N 1
ATOM 636 C CA . ILE A 1 84 ? -14.812 11.93 4.672 1 96.5 84 ILE A CA 1
ATOM 637 C C . ILE A 1 84 ? -15.562 11.719 5.988 1 96.5 84 ILE A C 1
ATOM 639 O O . ILE A 1 84 ? -15.516 10.641 6.57 1 96.5 84 ILE A O 1
ATOM 643 N N . LEU A 1 85 ? -16.281 12.852 6.453 1 97.12 85 LEU A N 1
ATOM 644 C CA . LEU A 1 85 ? -17.031 12.758 7.699 1 97.12 85 LEU A CA 1
ATOM 645 C C . LEU A 1 85 ? -18.141 11.727 7.586 1 97.12 85 LEU A C 1
ATOM 647 O O . LEU A 1 85 ? -18.438 11.023 8.547 1 97.12 85 LEU A O 1
ATOM 651 N N . ASP A 1 86 ? -18.781 11.562 6.367 1 94.62 86 ASP A N 1
ATOM 652 C CA . ASP A 1 86 ? -19.797 10.539 6.125 1 94.62 86 ASP A CA 1
ATOM 653 C C . ASP A 1 86 ? -19.203 9.141 6.25 1 94.62 86 ASP A C 1
ATOM 655 O O . ASP A 1 86 ? -19.797 8.258 6.875 1 94.62 86 ASP A O 1
ATOM 659 N N . GLU A 1 87 ? -17.969 9.016 5.648 1 93.5 87 GLU A N 1
ATOM 660 C CA . GLU A 1 87 ? -17.297 7.723 5.727 1 93.5 87 GLU A CA 1
ATOM 661 C C . GLU A 1 87 ? -16.953 7.367 7.168 1 93.5 87 GLU A C 1
ATOM 663 O O . GLU A 1 87 ? -17.016 6.195 7.555 1 93.5 87 GLU A O 1
ATOM 668 N N . LEU A 1 88 ? -16.703 8.344 7.961 1 95.94 88 LEU A N 1
ATOM 669 C CA . LEU A 1 88 ? -16.344 8.172 9.359 1 95.94 88 LEU A CA 1
ATOM 670 C C . LEU A 1 88 ? -17.578 8 10.227 1 95.94 88 LEU A C 1
ATOM 672 O O . LEU A 1 88 ? -17.484 7.711 11.422 1 95.94 88 LEU A O 1
ATOM 676 N N . ASP A 1 89 ? -18.734 8.195 9.633 1 94.94 89 ASP A N 1
ATOM 677 C CA . ASP A 1 89 ? -20 8.211 10.375 1 94.94 89 ASP A CA 1
ATOM 678 C C . ASP A 1 89 ? -19.969 9.242 11.5 1 94.94 89 ASP A C 1
ATOM 680 O O . ASP A 1 89 ? -20.375 8.953 12.625 1 94.94 89 ASP A O 1
ATOM 684 N N . ALA A 1 90 ? -19.344 10.336 11.195 1 96.44 90 ALA A N 1
ATOM 685 C CA . ALA A 1 90 ? -19.219 11.43 12.148 1 96.44 90 ALA A CA 1
ATOM 686 C C . ALA A 1 90 ? -20.297 12.492 11.914 1 96.44 90 ALA A C 1
ATOM 688 O O . ALA A 1 90 ? -20.812 12.625 10.805 1 96.44 90 ALA A O 1
ATOM 689 N N . ASP A 1 91 ? -20.547 13.234 12.945 1 94.25 91 ASP A N 1
ATOM 690 C CA . ASP A 1 91 ? -21.516 14.32 12.828 1 94.25 91 ASP A CA 1
ATOM 691 C C . ASP A 1 91 ? -20.953 15.484 12.023 1 94.25 91 ASP A C 1
ATOM 693 O O . ASP A 1 91 ? -19.75 15.75 12.078 1 94.25 91 ASP A O 1
ATOM 697 N N . GLN A 1 92 ? -21.844 16.062 11.32 1 92.81 92 GLN A N 1
ATOM 698 C CA . GLN A 1 92 ? -21.438 17.266 10.578 1 92.81 92 GLN A CA 1
ATOM 699 C C . GLN A 1 92 ? -21.188 18.438 11.523 1 92.81 92 GLN A C 1
ATOM 701 O O . GLN A 1 92 ? -21.938 18.641 12.477 1 92.81 92 GLN A O 1
ATOM 706 N N . PRO A 1 93 ? -20.141 19.094 11.258 1 96.12 93 PRO A N 1
ATOM 707 C CA . PRO A 1 93 ? -19.812 20.219 12.141 1 96.12 93 PRO A CA 1
ATOM 708 C C . PRO A 1 93 ? -20.703 21.438 11.891 1 96.12 93 PRO A C 1
ATOM 710 O O . PRO A 1 93 ? -21.359 21.531 10.852 1 96.12 93 PRO A O 1
ATOM 713 N N . ASP A 1 94 ? -20.781 22.328 13.039 1 92.94 94 ASP A N 1
ATOM 714 C CA . ASP A 1 94 ? -21.375 23.656 12.922 1 92.94 94 ASP A CA 1
ATOM 715 C C . ASP A 1 94 ? -20.359 24.672 12.43 1 92.94 94 ASP A C 1
ATOM 717 O O . ASP A 1 94 ? -19.188 24.641 12.836 1 92.94 94 ASP A O 1
ATOM 721 N N . PRO A 1 95 ? -20.719 25.469 11.406 1 89 95 PRO A N 1
ATOM 722 C CA . PRO A 1 95 ? -19.797 26.5 10.906 1 89 95 PRO A CA 1
ATOM 723 C C . PRO A 1 95 ? -19.188 27.328 12.023 1 89 95 PRO A C 1
ATOM 725 O O . PRO A 1 95 ? -18.109 27.922 11.844 1 89 95 PRO A O 1
ATOM 728 N N . GLU A 1 96 ? -19.766 27.406 13.258 1 93.31 96 GLU A N 1
ATOM 729 C CA . GLU A 1 96 ? -19.266 28.203 14.367 1 93.31 96 GLU A CA 1
ATOM 730 C C . GLU A 1 96 ? -18.281 27.406 15.219 1 93.31 96 GLU A C 1
ATOM 732 O O . GLU A 1 96 ? -17.609 27.969 16.094 1 93.31 96 GLU A O 1
ATOM 737 N N . ASP A 1 97 ? -18.109 26.188 14.875 1 94.38 97 ASP A N 1
ATOM 738 C CA . ASP A 1 97 ? -17.188 25.344 15.648 1 94.38 97 ASP A CA 1
ATOM 739 C C . ASP A 1 97 ? -15.742 25.781 15.422 1 94.38 97 ASP A C 1
ATOM 741 O O . ASP A 1 97 ? -15.391 26.25 14.344 1 94.38 97 ASP A O 1
ATOM 745 N N . THR A 1 98 ? -14.953 25.609 16.547 1 94.62 98 THR A N 1
ATOM 746 C CA . THR A 1 98 ? -13.516 25.766 16.391 1 94.62 98 THR A CA 1
ATOM 747 C C . THR A 1 98 ? -12.922 24.562 15.672 1 94.62 98 THR A C 1
ATOM 749 O O . THR A 1 98 ? -13.375 23.422 15.859 1 94.62 98 THR A O 1
ATOM 752 N N . PRO A 1 99 ? -12 24.844 14.773 1 95 99 PRO A N 1
ATOM 753 C CA . PRO A 1 99 ? -11.367 23.75 14.031 1 95 99 PRO A CA 1
ATOM 754 C C . PRO A 1 99 ? -10.953 22.578 14.93 1 95 99 PRO A C 1
ATOM 756 O O . PRO A 1 99 ? -10.484 22.797 16.047 1 95 99 PRO A O 1
ATOM 759 N N . TYR A 1 100 ? -11.234 21.391 14.477 1 96.12 100 TYR A N 1
ATOM 760 C CA . TYR A 1 100 ? -10.859 20.188 15.211 1 96.12 100 TYR A CA 1
ATOM 761 C C . TYR A 1 100 ? -10.648 19.016 14.258 1 96.12 100 TYR A C 1
ATOM 763 O O . TYR A 1 100 ? -11.234 18.969 13.172 1 96.12 100 TYR A O 1
ATOM 771 N N . ALA A 1 101 ? -9.797 18.109 14.641 1 98.06 101 ALA A N 1
ATOM 772 C CA . ALA A 1 101 ? -9.531 16.906 13.859 1 98.06 101 ALA A CA 1
ATOM 773 C C . ALA A 1 101 ? -10.547 15.805 14.195 1 98.06 101 ALA A C 1
ATOM 775 O O . ALA A 1 101 ? -11.188 15.852 15.25 1 98.06 101 ALA A O 1
ATOM 776 N N . GLU A 1 102 ? -10.836 14.961 13.242 1 98.31 102 GLU A N 1
ATOM 777 C CA . GLU A 1 102 ? -11.789 13.867 13.422 1 98.31 102 GLU A CA 1
ATOM 778 C C . GLU A 1 102 ? -11.297 12.586 12.766 1 98.31 102 GLU A C 1
ATOM 780 O O . GLU A 1 102 ? -10.648 12.625 11.719 1 98.31 102 GLU A O 1
ATOM 785 N N . GLY A 1 103 ? -11.469 11.414 13.336 1 98.38 103 GLY A N 1
ATOM 786 C CA . GLY A 1 103 ? -11.164 10.125 12.734 1 98.38 103 GLY A CA 1
ATOM 787 C C . GLY A 1 103 ? -10.25 9.273 13.586 1 98.38 103 GLY A C 1
ATOM 788 O O . GLY A 1 103 ? -10.352 9.281 14.82 1 98.38 103 GLY A O 1
ATOM 789 N N . ASP A 1 104 ? -9.359 8.5 12.992 1 97.81 104 ASP A N 1
ATOM 790 C CA . ASP A 1 104 ? -8.492 7.535 13.656 1 97.81 104 ASP A CA 1
ATOM 791 C C . ASP A 1 104 ? -7.125 8.141 13.969 1 97.81 104 ASP A C 1
ATOM 793 O O . ASP A 1 104 ? -6.215 8.086 13.141 1 97.81 104 ASP A O 1
ATOM 797 N N . PHE A 1 105 ? -7.043 8.562 15.203 1 98.12 105 PHE A N 1
ATOM 798 C CA . PHE A 1 105 ? -5.809 9.234 15.586 1 98.12 105 PHE A CA 1
ATOM 799 C C . PHE A 1 105 ? -4.664 8.242 15.711 1 98.12 105 PHE A C 1
ATOM 801 O O . PHE A 1 105 ? -3.492 8.633 15.719 1 98.12 105 PHE A O 1
ATOM 808 N N . ASP A 1 106 ? -4.957 7.016 15.82 1 96.56 106 ASP A N 1
ATOM 809 C CA . ASP A 1 106 ? -3.934 5.984 15.945 1 96.56 106 ASP A CA 1
ATOM 810 C C . ASP A 1 106 ? -3.648 5.332 14.586 1 96.56 106 ASP A C 1
ATOM 812 O O . ASP A 1 106 ? -3.092 4.234 14.523 1 96.56 106 ASP A O 1
ATOM 816 N N . ILE A 1 107 ? -4.031 5.965 13.461 1 95.44 107 ILE A N 1
ATOM 817 C CA . ILE A 1 107 ? -3.986 5.438 12.102 1 95.44 107 ILE A CA 1
ATOM 818 C C . ILE A 1 107 ? -2.557 5.039 11.75 1 95.44 107 ILE A C 1
ATOM 820 O O . ILE A 1 107 ? -2.34 4.121 10.953 1 95.44 107 ILE A O 1
ATOM 824 N N . LEU A 1 108 ? -1.477 5.641 12.422 1 94.88 108 LEU A N 1
ATOM 825 C CA . LEU A 1 108 ? -0.082 5.367 12.094 1 94.88 108 LEU A CA 1
ATOM 826 C C . LEU A 1 108 ? 0.682 4.891 13.328 1 94.88 108 LEU A C 1
ATOM 828 O O . LEU A 1 108 ? 1.913 4.953 13.359 1 94.88 108 LEU A O 1
ATOM 832 N N . ALA A 1 109 ? -0.1 4.473 14.375 1 93.5 109 ALA A N 1
ATOM 833 C CA . ALA A 1 109 ? 0.528 4.102 15.641 1 93.5 109 ALA A CA 1
ATOM 834 C C . ALA A 1 109 ? 1.464 2.912 15.461 1 93.5 109 ALA A C 1
ATOM 836 O O . ALA A 1 109 ? 2.533 2.857 16.062 1 93.5 109 ALA A O 1
ATOM 837 N N . ASP A 1 110 ? 1.064 2.016 14.625 1 87 110 ASP A N 1
ATOM 838 C CA . ASP A 1 110 ? 1.863 0.816 14.391 1 87 110 ASP A CA 1
ATOM 839 C C . ASP A 1 110 ? 3.156 1.152 13.656 1 87 110 ASP A C 1
ATOM 841 O O . ASP A 1 110 ? 4.109 0.372 13.672 1 87 110 ASP A O 1
ATOM 845 N N . LEU A 1 111 ? 3.24 2.301 13 1 87.19 111 LEU A N 1
ATOM 846 C CA . LEU A 1 111 ? 4.43 2.73 12.273 1 87.19 111 LEU A CA 1
ATOM 847 C C . LEU A 1 111 ? 5.301 3.629 13.141 1 87.19 111 LEU A C 1
ATOM 849 O O . LEU A 1 111 ? 6.387 4.043 12.727 1 87.19 111 LEU A O 1
ATOM 853 N N . GLY A 1 112 ? 4.699 3.891 14.336 1 91.31 112 GLY A N 1
ATOM 854 C CA . GLY A 1 112 ? 5.551 4.605 15.266 1 91.31 112 GLY A CA 1
ATOM 855 C C . GLY A 1 112 ? 5.023 5.984 15.625 1 91.31 112 GLY A C 1
ATOM 856 O O . GLY A 1 112 ? 5.621 6.695 16.438 1 91.31 112 GLY A O 1
ATOM 857 N N . LEU A 1 113 ? 3.949 6.477 14.984 1 96.81 113 LEU A N 1
ATOM 858 C CA . LEU A 1 113 ? 3.346 7.758 15.328 1 96.81 113 LEU A CA 1
ATOM 859 C C . LEU A 1 113 ? 2.146 7.562 16.25 1 96.81 113 LEU A C 1
ATOM 861 O O . LEU A 1 113 ? 1.05 7.234 15.789 1 96.81 113 LEU A O 1
ATOM 865 N N . SER A 1 114 ? 2.348 7.797 17.484 1 97.38 114 SER A N 1
ATOM 866 C CA . SER A 1 114 ? 1.312 7.555 18.484 1 97.38 114 SER A CA 1
ATOM 867 C C . SER A 1 114 ? 0.141 8.516 18.312 1 97.38 114 SER A C 1
ATOM 869 O O . SER A 1 114 ? 0.279 9.562 17.688 1 97.38 114 SER A O 1
ATOM 871 N N . GLU A 1 115 ? -1.034 8.125 18.875 1 98 115 GLU A N 1
ATOM 872 C CA . GLU A 1 115 ? -2.219 8.977 18.891 1 98 115 GLU A CA 1
ATOM 873 C C . GLU A 1 115 ? -1.938 10.305 19.578 1 98 115 GLU A C 1
ATOM 875 O O . GLU A 1 115 ? -2.467 11.344 19.172 1 98 115 GLU A O 1
ATOM 880 N N . GLN A 1 116 ? -1.113 10.336 20.609 1 98.19 116 GLN A N 1
ATOM 881 C CA . GLN A 1 116 ? -0.762 11.539 21.359 1 98.19 116 GLN A CA 1
ATOM 882 C C . GLN A 1 116 ? -0.007 12.531 20.469 1 98.19 116 GLN A C 1
ATOM 884 O O . GLN A 1 116 ? -0.345 13.711 20.422 1 98.19 116 GLN A O 1
ATOM 889 N N . ILE A 1 117 ? 1.044 11.938 19.766 1 98.25 117 ILE A N 1
ATOM 890 C CA . ILE A 1 117 ? 1.833 12.789 18.875 1 98.25 117 ILE A CA 1
ATOM 891 C C . ILE A 1 117 ? 0.96 13.297 17.734 1 98.25 117 ILE A C 1
ATOM 893 O O . ILE A 1 117 ? 1.041 14.469 17.359 1 98.25 117 ILE A O 1
ATOM 897 N N . MET A 1 118 ? 0.012 12.445 17.141 1 98.62 118 MET A N 1
ATOM 898 C CA . MET A 1 118 ? -0.918 12.859 16.094 1 98.62 118 MET A 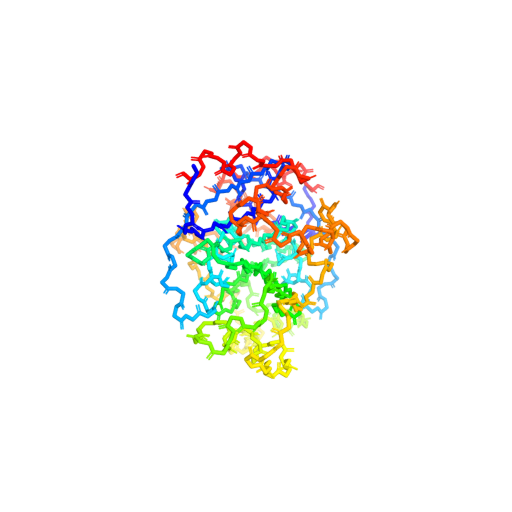CA 1
ATOM 899 C C . MET A 1 118 ? -1.793 14.016 16.578 1 98.62 118 MET A C 1
ATOM 901 O O . MET A 1 118 ? -1.988 14.992 15.852 1 98.62 118 MET A O 1
ATOM 905 N N . SER A 1 119 ? -2.18 13.945 17.812 1 98.5 119 SER A N 1
ATOM 906 C CA . SER A 1 119 ? -3.008 14.992 18.406 1 98.5 119 SER A CA 1
ATOM 907 C C . SER A 1 119 ? -2.238 16.312 18.516 1 98.5 119 SER A C 1
ATOM 909 O O . SER A 1 119 ? -2.789 17.375 18.266 1 98.5 119 SER A O 1
ATOM 911 N N . ILE A 1 120 ? -1.084 16.125 18.984 1 98.25 120 ILE A N 1
ATOM 912 C CA . ILE A 1 120 ? -0.236 17.312 19.094 1 98.25 120 ILE A CA 1
ATOM 913 C C . ILE A 1 120 ? -0.118 17.984 17.719 1 98.25 120 ILE A C 1
ATOM 915 O O . ILE A 1 120 ? -0.274 19.203 17.609 1 98.25 120 ILE A O 1
ATOM 919 N N . ILE A 1 121 ? 0.113 17.266 16.688 1 98.31 121 ILE A N 1
ATOM 920 C CA . ILE A 1 121 ? 0.306 17.781 15.344 1 98.31 121 ILE A CA 1
ATOM 921 C C . ILE A 1 121 ? -0.984 18.422 14.852 1 98.31 121 ILE A C 1
ATOM 923 O O . ILE A 1 121 ? -0.961 19.547 14.328 1 98.31 121 ILE A O 1
ATOM 927 N N . THR A 1 122 ? -2.164 17.766 15.047 1 98.06 122 THR A N 1
ATOM 928 C CA . THR A 1 122 ? -3.43 18.266 14.531 1 98.06 122 THR A CA 1
ATOM 929 C C . THR A 1 122 ? -3.881 19.5 15.32 1 98.06 122 THR A C 1
ATOM 931 O O . THR A 1 122 ? -4.609 20.344 14.805 1 98.06 122 THR A O 1
ATOM 934 N N . ASP A 1 123 ? -3.396 19.578 16.594 1 96.81 123 ASP A N 1
ATOM 935 C CA . ASP A 1 123 ? -3.793 20.688 17.453 1 96.81 123 ASP A CA 1
ATOM 936 C C . ASP A 1 123 ? -2.973 21.938 17.156 1 96.81 123 ASP A C 1
ATOM 938 O O . ASP A 1 123 ? -3.291 23.031 17.641 1 96.81 123 ASP A O 1
ATOM 942 N N . GLU A 1 124 ? -1.909 21.812 16.406 1 94.44 124 GLU A N 1
ATOM 943 C CA . GLU A 1 124 ? -1.116 22.984 16.031 1 94.44 124 GLU A CA 1
ATOM 944 C C . GLU A 1 124 ? -1.802 23.781 14.922 1 94.44 124 GLU A C 1
ATOM 946 O O . GLU A 1 124 ? -1.451 23.656 13.75 1 94.44 124 GLU A O 1
ATOM 951 N N . THR A 1 125 ? -2.596 24.688 15.234 1 87.31 125 THR A N 1
ATOM 952 C CA . THR A 1 125 ? -3.469 25.391 14.305 1 87.31 125 THR A CA 1
ATOM 953 C C . THR A 1 125 ? -2.691 26.453 13.531 1 87.31 125 THR A C 1
ATOM 955 O O . THR A 1 125 ? -3.174 26.969 12.523 1 87.31 125 THR A O 1
ATOM 958 N N . ASP A 1 126 ? -1.477 26.719 14.055 1 92.44 126 ASP A N 1
ATOM 959 C CA . ASP A 1 126 ? -0.671 27.719 13.367 1 92.44 126 ASP A CA 1
ATOM 960 C C . ASP A 1 126 ? 0.041 27.109 12.156 1 92.44 126 ASP A C 1
ATOM 962 O O . ASP A 1 126 ? 0.564 27.844 11.312 1 92.44 126 ASP A O 1
ATOM 966 N N . TRP A 1 127 ? 0.054 25.875 12.031 1 93.69 127 TRP A N 1
ATOM 967 C CA . TRP A 1 127 ? 0.712 25.203 10.922 1 93.69 127 TRP A CA 1
ATOM 968 C C . TRP A 1 127 ? -0.246 25.016 9.742 1 93.69 127 TRP A C 1
ATOM 970 O O . TRP A 1 127 ? -1.432 24.734 9.938 1 93.69 127 TRP A O 1
ATOM 980 N N . TRP A 1 128 ? 0.365 25.188 8.578 1 95.44 128 TRP A N 1
ATOM 981 C CA . TRP A 1 128 ? -0.364 24.766 7.387 1 95.44 128 TRP A CA 1
ATOM 982 C C . TRP A 1 128 ? -0.471 23.234 7.332 1 95.44 128 TRP A C 1
ATOM 984 O O . TRP A 1 128 ? 0.308 22.531 7.977 1 95.44 128 TRP A O 1
ATOM 994 N N . ALA A 1 129 ? -1.458 22.812 6.613 1 96.5 129 ALA A N 1
ATOM 995 C CA . ALA A 1 129 ? -1.655 21.375 6.457 1 96.5 129 ALA A CA 1
ATOM 996 C C . ALA A 1 129 ? -0.378 20.688 5.973 1 96.5 129 ALA A C 1
ATOM 998 O O . ALA A 1 129 ? -0.009 19.625 6.469 1 96.5 129 ALA A O 1
ATOM 999 N N . SER A 1 130 ? 0.318 21.234 4.934 1 96.38 130 SER A N 1
ATOM 1000 C CA . SER A 1 130 ? 1.545 20.672 4.379 1 96.38 130 SER A CA 1
ATOM 1001 C C . SER A 1 130 ? 2.648 20.609 5.43 1 96.38 130 SER A C 1
ATOM 1003 O O . SER A 1 130 ? 3.455 19.672 5.43 1 96.38 130 SER A O 1
ATOM 1005 N N . GLU A 1 131 ? 2.682 21.594 6.363 1 96.5 131 GLU A N 1
ATOM 1006 C CA . GLU A 1 131 ? 3.654 21.609 7.453 1 96.5 131 GLU A CA 1
ATOM 1007 C C . GLU A 1 131 ? 3.346 20.516 8.469 1 96.5 131 GLU A C 1
ATOM 1009 O O . GLU A 1 131 ? 4.258 19.875 9.008 1 96.5 131 GLU A O 1
ATOM 1014 N N . GLN A 1 132 ? 2.062 20.375 8.695 1 98 132 GLN A N 1
ATOM 1015 C CA . GLN A 1 132 ? 1.657 19.281 9.578 1 98 132 GLN A CA 1
ATOM 1016 C C . GLN A 1 132 ? 2.053 17.922 9 1 98 132 GLN A C 1
ATOM 1018 O O . GLN A 1 132 ? 2.59 17.078 9.711 1 98 132 GLN A O 1
ATOM 1023 N N . LEU A 1 133 ? 1.818 17.734 7.758 1 98 133 LEU A N 1
ATOM 1024 C CA . LEU A 1 133 ? 2.178 16.5 7.078 1 98 133 LEU A CA 1
ATOM 1025 C C . LEU A 1 133 ? 3.691 16.312 7.059 1 98 133 LEU A C 1
ATOM 1027 O O . LEU A 1 133 ? 4.184 15.18 7.156 1 98 133 LEU A O 1
ATOM 1031 N N . GLN A 1 134 ? 4.461 17.406 6.84 1 97.25 134 GLN A N 1
ATOM 1032 C CA . GLN A 1 134 ? 5.918 17.344 6.914 1 97.25 134 GLN A CA 1
ATOM 1033 C C . GLN A 1 134 ? 6.379 16.844 8.281 1 97.25 134 GLN A C 1
ATOM 1035 O O . GLN A 1 134 ? 7.328 16.062 8.383 1 97.25 134 GLN A O 1
ATOM 1040 N N . ARG A 1 135 ? 5.695 17.344 9.375 1 97.56 135 ARG A N 1
ATOM 1041 C CA . ARG A 1 135 ? 6.016 16.906 10.727 1 97.56 135 ARG A CA 1
ATOM 1042 C C . ARG A 1 135 ? 5.738 15.414 10.898 1 97.56 135 ARG A C 1
ATOM 1044 O O . ARG A 1 135 ? 6.512 14.695 11.531 1 97.56 135 ARG A O 1
ATOM 1051 N N . ILE A 1 136 ? 4.68 14.93 10.305 1 98.12 136 ILE A N 1
ATOM 1052 C CA . ILE A 1 136 ? 4.355 13.508 10.328 1 98.12 136 ILE A CA 1
ATOM 1053 C C . ILE A 1 136 ? 5.465 12.719 9.633 1 98.12 136 ILE A C 1
ATOM 1055 O O . ILE A 1 136 ? 5.953 11.719 10.164 1 98.12 136 ILE A O 1
ATOM 1059 N N . ALA A 1 137 ? 5.863 13.172 8.461 1 97.81 137 ALA A N 1
ATOM 1060 C CA . ALA A 1 137 ? 6.926 12.523 7.707 1 97.81 137 ALA A CA 1
ATOM 1061 C C . ALA A 1 137 ? 8.227 12.492 8.508 1 97.81 137 ALA A C 1
ATOM 1063 O O . ALA A 1 137 ? 8.953 11.492 8.484 1 97.81 137 ALA A O 1
ATOM 1064 N N . GLU A 1 138 ? 8.516 13.594 9.203 1 97.44 138 GLU A N 1
ATOM 1065 C CA . GLU A 1 138 ? 9.719 13.672 10.023 1 97.44 138 GLU A CA 1
ATOM 1066 C C . GLU A 1 138 ? 9.672 12.672 11.18 1 97.44 138 GLU A C 1
ATOM 1068 O O . GLU A 1 138 ? 10.656 11.992 11.453 1 97.44 138 GLU A O 1
ATOM 1073 N N . GLU A 1 139 ? 8.539 12.641 11.836 1 96.75 139 GLU A N 1
ATOM 1074 C CA . GLU A 1 139 ? 8.375 11.719 12.961 1 96.75 139 GLU A CA 1
ATOM 1075 C C . GLU A 1 139 ? 8.562 10.266 12.516 1 96.75 139 GLU A C 1
ATOM 1077 O O . GLU A 1 139 ? 9.125 9.453 13.242 1 96.75 139 GLU A O 1
ATOM 1082 N N . LEU A 1 140 ? 8.133 9.938 11.32 1 95 140 LEU A N 1
ATOM 1083 C CA . LEU A 1 140 ? 8.172 8.57 10.812 1 95 140 LEU A CA 1
ATOM 1084 C C . LEU A 1 140 ? 9.477 8.305 10.062 1 95 140 LEU A C 1
ATOM 1086 O O . LEU A 1 140 ? 9.828 7.152 9.805 1 95 140 LEU A O 1
ATOM 1090 N N . GLY A 1 141 ? 10.133 9.336 9.68 1 95.12 141 GLY A N 1
ATOM 1091 C CA . GLY A 1 141 ? 11.461 9.195 9.094 1 95.12 141 GLY A CA 1
ATOM 1092 C C . GLY A 1 141 ? 11.438 9.117 7.582 1 95.12 141 GLY A C 1
ATOM 1093 O O . GLY A 1 141 ? 12.25 8.414 6.98 1 95.12 141 GLY A O 1
ATOM 1094 N N . PHE A 1 142 ? 10.438 9.719 6.938 1 94.75 142 PHE A N 1
ATOM 1095 C CA . PHE A 1 142 ? 10.43 9.688 5.477 1 94.75 142 PHE A CA 1
ATOM 1096 C C . PHE A 1 142 ? 10.281 11.086 4.902 1 94.75 142 PHE A C 1
ATOM 1098 O O . PHE A 1 142 ? 9.688 11.273 3.838 1 94.75 142 PHE A O 1
ATOM 1105 N N . ASP A 1 143 ? 10.727 12.117 5.68 1 96.44 143 ASP A N 1
ATOM 1106 C CA . ASP A 1 143 ? 10.617 13.508 5.258 1 96.44 143 ASP A CA 1
ATOM 1107 C C . ASP A 1 143 ? 11.438 13.766 3.998 1 96.44 143 ASP A C 1
ATOM 1109 O O . ASP A 1 143 ? 11.016 14.523 3.121 1 96.44 143 ASP A O 1
ATOM 1113 N N . ASP A 1 144 ? 12.633 13.086 3.828 1 95.25 144 ASP A N 1
ATOM 1114 C CA . ASP A 1 144 ? 13.43 13.227 2.615 1 95.25 144 ASP A CA 1
ATOM 1115 C C . ASP A 1 144 ? 12.688 12.656 1.404 1 95.25 144 ASP A C 1
ATOM 1117 O O . ASP A 1 144 ? 12.672 13.281 0.337 1 95.25 144 ASP A O 1
ATOM 1121 N N . GLU A 1 145 ? 12.055 11.484 1.555 1 91.31 145 GLU A N 1
ATOM 1122 C CA . GLU A 1 145 ? 11.289 10.844 0.488 1 91.31 145 GLU A CA 1
ATOM 1123 C C . GLU A 1 145 ? 10.086 11.695 0.086 1 91.31 145 GLU A C 1
ATOM 1125 O O . GLU A 1 145 ? 9.758 11.789 -1.097 1 91.31 145 GLU A O 1
ATOM 1130 N N . LEU A 1 146 ? 9.492 12.352 1.132 1 95.69 146 LEU A N 1
ATOM 1131 C CA . LEU A 1 146 ? 8.352 13.227 0.867 1 95.69 146 LEU A CA 1
ATOM 1132 C C . LEU A 1 146 ? 8.781 14.445 0.055 1 95.69 146 LEU A C 1
ATOM 1134 O O . LEU A 1 146 ? 8.133 14.789 -0.935 1 95.69 146 LEU A O 1
ATOM 1138 N N . GLU A 1 147 ? 9.891 14.984 0.449 1 94.06 147 GLU A N 1
ATOM 1139 C CA . GLU A 1 147 ? 10.398 16.156 -0.258 1 94.06 147 GLU A CA 1
ATOM 1140 C C . GLU A 1 147 ? 10.742 15.82 -1.705 1 94.06 147 GLU A C 1
ATOM 1142 O O . GLU A 1 147 ? 10.445 16.594 -2.617 1 94.06 147 GLU A O 1
ATOM 1147 N N . GLN A 1 148 ? 11.305 14.719 -1.857 1 92.31 148 GLN A N 1
ATOM 1148 C CA . GLN A 1 148 ? 11.695 14.297 -3.197 1 92.31 148 GLN A CA 1
ATOM 1149 C C . GLN A 1 148 ? 10.477 14.055 -4.082 1 92.31 148 GLN A C 1
ATOM 1151 O O . GLN A 1 148 ? 10.516 14.32 -5.285 1 92.31 148 GLN A O 1
ATOM 1156 N N . ALA A 1 149 ? 9.406 13.578 -3.488 1 91.25 149 ALA A N 1
ATOM 1157 C CA . ALA A 1 149 ? 8.203 13.219 -4.23 1 91.25 149 ALA A CA 1
ATOM 1158 C C . ALA A 1 149 ? 7.414 14.461 -4.641 1 91.25 149 ALA A C 1
ATOM 1160 O O . ALA A 1 149 ? 6.59 14.406 -5.555 1 91.25 149 ALA A O 1
ATOM 1161 N N . LEU A 1 150 ? 7.633 15.477 -3.873 1 91.88 150 LEU A N 1
ATOM 1162 C CA . LEU A 1 150 ? 6.863 16.688 -4.105 1 91.88 150 LEU A CA 1
ATOM 1163 C C . LEU A 1 150 ? 7.652 17.672 -4.965 1 91.88 150 LEU A C 1
ATOM 1165 O O . LEU A 1 150 ? 7.062 18.5 -5.676 1 91.88 150 LEU A O 1
ATOM 1169 N N . MET B 1 1 ? 7.836 23.859 -0.759 1 67.31 1 MET B N 1
ATOM 1170 C CA . MET B 1 1 ? 7.039 22.641 -0.617 1 67.31 1 MET B CA 1
ATOM 1171 C C . MET B 1 1 ? 5.648 22.844 -1.211 1 67.31 1 MET B C 1
ATOM 1173 O O . MET B 1 1 ? 5.062 23.922 -1.097 1 67.31 1 MET B O 1
ATOM 1177 N N . LYS B 1 2 ? 5.172 21.922 -1.915 1 78.25 2 LYS B N 1
ATOM 1178 C CA . LYS B 1 2 ? 3.84 21.969 -2.51 1 78.25 2 LYS B CA 1
ATOM 1179 C C . LYS B 1 2 ? 2.76 22.031 -1.432 1 78.25 2 LYS B C 1
ATOM 1181 O O . LYS B 1 2 ? 2.869 21.359 -0.401 1 78.25 2 LYS B O 1
ATOM 1186 N N . SER B 1 3 ? 1.818 22.891 -1.61 1 86.56 3 SER B N 1
ATOM 1187 C CA . SER B 1 3 ? 0.785 23.141 -0.612 1 86.56 3 SER B CA 1
ATOM 1188 C C . SER B 1 3 ? -0.432 22.25 -0.84 1 86.56 3 SER B C 1
ATOM 1190 O O . SER B 1 3 ? -1.164 21.938 0.101 1 86.56 3 SER B O 1
ATOM 1192 N N . ASN B 1 4 ? -0.696 21.922 -2.018 1 93.38 4 ASN B N 1
ATOM 1193 C CA . ASN B 1 4 ? -1.748 20.984 -2.422 1 93.38 4 ASN B CA 1
ATOM 1194 C C . ASN B 1 4 ? -1.173 19.75 -3.088 1 93.38 4 ASN B C 1
ATOM 1196 O O . ASN B 1 4 ? -0.601 19.828 -4.176 1 93.38 4 ASN B O 1
ATOM 1200 N N . PHE B 1 5 ? -1.271 18.609 -2.383 1 96.19 5 PHE B N 1
ATOM 1201 C CA . PHE B 1 5 ? -0.668 17.406 -2.947 1 96.19 5 PHE B CA 1
ATOM 1202 C C . PHE B 1 5 ? -1.329 16.156 -2.387 1 96.19 5 PHE B C 1
ATOM 1204 O O . PHE B 1 5 ? -2.039 16.219 -1.381 1 96.19 5 PHE B O 1
ATOM 1211 N N . ALA B 1 6 ? -1.196 15.07 -3.094 1 96.06 6 ALA B N 1
ATOM 1212 C CA . ALA B 1 6 ? -1.574 13.727 -2.664 1 96.06 6 ALA B CA 1
ATOM 1213 C C . ALA B 1 6 ? -0.439 12.734 -2.904 1 96.06 6 ALA B C 1
ATOM 1215 O O . ALA B 1 6 ? 0.125 12.68 -4 1 96.06 6 ALA B O 1
ATOM 1216 N N . VAL B 1 7 ? 0.014 12.023 -1.783 1 95.25 7 VAL B N 1
ATOM 1217 C CA . VAL B 1 7 ? 1.071 11.031 -1.923 1 95.25 7 VAL B CA 1
ATOM 1218 C C . VAL B 1 7 ? 0.634 9.719 -1.277 1 95.25 7 VAL B C 1
ATOM 1220 O O . VAL B 1 7 ? -0.173 9.719 -0.345 1 95.25 7 VAL B O 1
ATOM 1223 N N . THR B 1 8 ? 1.041 8.648 -1.839 1 92.75 8 THR B N 1
ATOM 1224 C CA . THR B 1 8 ? 0.998 7.359 -1.154 1 92.75 8 THR B CA 1
ATOM 1225 C C . THR B 1 8 ? 2.332 7.062 -0.479 1 92.75 8 THR B C 1
ATOM 1227 O O . THR B 1 8 ? 3.393 7.418 -1.001 1 92.75 8 THR B O 1
ATOM 1230 N N . VAL B 1 9 ? 2.277 6.539 0.74 1 91.5 9 VAL B N 1
ATOM 1231 C CA . VAL B 1 9 ? 3.445 6.195 1.543 1 91.5 9 VAL B CA 1
ATOM 1232 C C . VAL B 1 9 ? 3.393 4.719 1.926 1 91.5 9 VAL B C 1
ATOM 1234 O O . VAL B 1 9 ? 2.365 4.23 2.404 1 91.5 9 VAL B O 1
ATOM 1237 N N . ALA B 1 10 ? 4.434 3.994 1.574 1 84.56 10 ALA B N 1
ATOM 1238 C CA . ALA B 1 10 ? 4.527 2.584 1.943 1 84.56 10 ALA B CA 1
ATOM 1239 C C . ALA B 1 10 ? 5.934 2.236 2.43 1 84.56 10 ALA B C 1
ATOM 1241 O O . ALA B 1 10 ? 6.918 2.822 1.973 1 84.56 10 ALA B O 1
ATOM 1242 N N . ARG B 1 11 ? 5.996 1.523 3.508 1 77.75 11 ARG B N 1
ATOM 1243 C CA . ARG B 1 11 ? 7.273 0.971 3.947 1 77.75 11 ARG B CA 1
ATOM 1244 C C . ARG B 1 11 ? 7.512 -0.407 3.342 1 77.75 11 ARG B C 1
ATOM 1246 O O . ARG B 1 11 ? 6.781 -1.355 3.637 1 77.75 11 ARG B O 1
ATOM 1253 N N . VAL B 1 12 ? 8.461 -0.415 2.389 1 67.81 12 VAL B N 1
ATOM 1254 C CA . VAL B 1 12 ? 8.805 -1.65 1.688 1 67.81 12 VAL B CA 1
ATOM 1255 C C . VAL B 1 12 ? 10.258 -2.018 1.965 1 67.81 12 VAL B C 1
ATOM 1257 O O . VAL B 1 12 ? 11.164 -1.227 1.695 1 67.81 12 VAL B O 1
ATOM 1260 N N . ASN B 1 13 ? 10.453 -3.162 2.52 1 64.81 13 ASN B N 1
ATOM 1261 C CA . ASN B 1 13 ? 11.797 -3.625 2.846 1 64.81 13 ASN B CA 1
ATOM 1262 C C . ASN B 1 13 ? 12.555 -2.598 3.682 1 64.81 13 ASN B C 1
ATOM 1264 O O . ASN B 1 13 ? 13.672 -2.211 3.332 1 64.81 13 ASN B O 1
ATOM 1268 N N . ALA B 1 14 ? 11.898 -2.074 4.664 1 68.38 14 ALA B N 1
ATOM 1269 C CA . ALA B 1 14 ? 12.469 -1.172 5.66 1 68.38 14 ALA B CA 1
ATOM 1270 C C . ALA B 1 14 ? 12.844 0.17 5.039 1 68.38 14 ALA B C 1
ATOM 1272 O O . ALA B 1 14 ? 13.617 0.937 5.613 1 68.38 14 ALA B O 1
ATOM 1273 N N . THR B 1 15 ? 12.422 0.349 3.807 1 74.88 15 THR B N 1
ATOM 1274 C CA . THR B 1 15 ? 12.609 1.634 3.143 1 74.88 15 THR B CA 1
ATOM 1275 C C . THR B 1 15 ? 11.266 2.285 2.83 1 74.88 15 THR B C 1
ATOM 1277 O O . THR B 1 15 ? 10.312 1.602 2.443 1 74.88 15 THR B O 1
ATOM 1280 N N . TRP B 1 16 ? 11.258 3.549 2.957 1 84.38 16 TRP B N 1
ATOM 1281 C CA . TRP B 1 16 ? 10.039 4.289 2.654 1 84.38 16 TRP B CA 1
ATOM 1282 C C . TRP B 1 16 ? 9.945 4.609 1.167 1 84.38 16 TRP B C 1
ATOM 1284 O O . TRP B 1 16 ? 10.945 4.996 0.549 1 84.38 16 TRP B O 1
ATOM 1294 N N . GLN B 1 17 ? 8.812 4.355 0.622 1 82.25 17 GLN B N 1
ATOM 1295 C CA . GLN B 1 17 ? 8.469 4.738 -0.744 1 82.25 17 GLN B CA 1
ATOM 1296 C C . GLN B 1 17 ? 7.32 5.742 -0.76 1 82.25 17 GLN B C 1
ATOM 1298 O O . GLN B 1 17 ? 6.258 5.484 -0.194 1 82.25 17 GLN B O 1
ATOM 1303 N N . VAL B 1 18 ? 7.617 6.879 -1.263 1 89.44 18 VAL B N 1
ATOM 1304 C CA . VAL B 1 18 ? 6.617 7.934 -1.367 1 89.44 18 VAL B CA 1
ATOM 1305 C C . VAL B 1 18 ? 6.371 8.266 -2.836 1 89.44 18 VAL B C 1
ATOM 1307 O O . VAL B 1 18 ? 7.312 8.508 -3.594 1 89.44 18 VAL B O 1
ATOM 1310 N N . ARG B 1 19 ? 5.105 8.227 -3.203 1 84.81 19 ARG B N 1
ATOM 1311 C CA . ARG B 1 19 ? 4.746 8.5 -4.59 1 84.81 19 ARG B CA 1
ATOM 1312 C C . ARG B 1 19 ? 3.613 9.523 -4.672 1 84.81 19 ARG B C 1
ATOM 1314 O O . ARG B 1 19 ? 2.576 9.359 -4.027 1 84.81 19 ARG B O 1
ATOM 1321 N N . ALA B 1 20 ? 3.959 10.547 -5.418 1 91.81 20 ALA B N 1
ATOM 1322 C CA . ALA B 1 20 ? 2.893 11.508 -5.688 1 91.81 20 ALA B CA 1
ATOM 1323 C C . ALA B 1 20 ? 1.902 10.953 -6.707 1 91.81 20 ALA B C 1
ATOM 1325 O O . ALA B 1 20 ? 2.27 10.148 -7.566 1 91.81 20 ALA B O 1
ATOM 1326 N N . PHE B 1 21 ? 0.58 11.234 -6.516 1 89.81 21 PHE B N 1
ATOM 1327 C CA . PHE B 1 21 ? -0.441 10.898 -7.5 1 89.81 21 PHE B CA 1
ATOM 1328 C C . PHE B 1 21 ? -1.434 12.039 -7.668 1 89.81 21 PHE B C 1
ATOM 1330 O O . PHE B 1 21 ? -1.495 12.938 -6.828 1 89.81 21 PHE B O 1
ATOM 1337 N N . ASN B 1 22 ? -2.082 12.023 -8.797 1 88.56 22 ASN B N 1
ATOM 1338 C CA . ASN B 1 22 ? -3.062 13.07 -9.07 1 88.56 22 ASN B CA 1
ATOM 1339 C C . ASN B 1 22 ? -4.406 12.758 -8.414 1 88.56 22 ASN B C 1
ATOM 1341 O O . ASN B 1 22 ? -5.035 11.75 -8.734 1 88.56 22 ASN B O 1
ATOM 1345 N N . ASP B 1 23 ? -4.723 13.594 -7.426 1 89.94 23 ASP B N 1
ATOM 1346 C CA . ASP B 1 23 ? -6.035 13.516 -6.793 1 89.94 23 ASP B CA 1
ATOM 1347 C C . ASP B 1 23 ? -6.824 14.805 -6.992 1 89.94 23 ASP B C 1
ATOM 1349 O O . ASP B 1 23 ? -6.316 15.898 -6.719 1 89.94 23 ASP B O 1
ATOM 1353 N N . ASP B 1 24 ? -8.078 14.641 -7.539 1 90.12 24 ASP B N 1
ATOM 1354 C CA . ASP B 1 24 ? -8.898 15.836 -7.738 1 90.12 24 ASP B CA 1
ATOM 1355 C C . ASP B 1 24 ? -9.812 16.078 -6.539 1 90.12 24 ASP B C 1
ATOM 1357 O O . ASP B 1 24 ? -10.602 17.031 -6.535 1 90.12 24 ASP B O 1
ATOM 1361 N N . TYR B 1 25 ? -9.68 15.25 -5.539 1 91.81 25 TYR B N 1
ATOM 1362 C CA . TYR B 1 25 ? -10.375 15.367 -4.266 1 91.81 25 TYR B CA 1
ATOM 1363 C C . TYR B 1 25 ? -11.891 15.359 -4.465 1 91.81 25 TYR B C 1
ATOM 1365 O O . TYR B 1 25 ? -12.617 16.047 -3.75 1 91.81 25 TYR B O 1
ATOM 1373 N N . SER B 1 26 ? -12.391 14.648 -5.523 1 88.44 26 SER B N 1
ATOM 1374 C CA . SER B 1 26 ? -13.82 14.547 -5.793 1 88.44 26 SER B CA 1
ATOM 1375 C C . SER B 1 26 ? -14.43 13.352 -5.07 1 88.44 26 SER B C 1
ATOM 1377 O O . SER B 1 26 ? -15.641 13.312 -4.844 1 88.44 26 SER B O 1
ATOM 1379 N N . SER B 1 27 ? -13.586 12.375 -4.805 1 88.69 27 SER B N 1
ATOM 1380 C CA . SER B 1 27 ? -14.047 11.172 -4.121 1 88.69 27 SER B CA 1
ATOM 1381 C C . SER B 1 27 ? -12.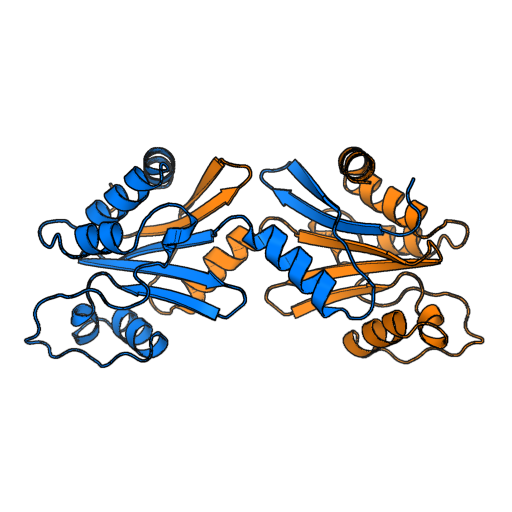914 10.492 -3.365 1 88.69 27 SER B C 1
ATOM 1383 O O . SER B 1 27 ? -11.758 10.531 -3.799 1 88.69 27 SER B O 1
ATOM 1385 N N . LEU B 1 28 ? -13.336 9.844 -2.232 1 90.06 28 LEU B N 1
ATOM 1386 C CA . LEU B 1 28 ? -12.383 9.109 -1.407 1 90.06 28 LEU B CA 1
ATOM 1387 C C . LEU B 1 28 ? -11.898 7.855 -2.131 1 90.06 28 LEU B C 1
ATOM 1389 O O . LEU B 1 28 ? -10.812 7.352 -1.84 1 90.06 28 LEU B O 1
ATOM 1393 N N . LYS B 1 29 ? -12.617 7.355 -3.125 1 85.12 29 LYS B N 1
ATOM 1394 C CA . LYS B 1 29 ? -12.312 6.125 -3.844 1 85.12 29 LYS B CA 1
ATOM 1395 C C . LYS B 1 29 ? -10.953 6.211 -4.535 1 85.12 29 LYS B C 1
ATOM 1397 O O . LYS B 1 29 ? -10.203 5.234 -4.566 1 85.12 29 LYS B O 1
ATOM 1402 N N . ARG B 1 30 ? -10.586 7.367 -4.977 1 85.81 30 ARG B N 1
ATOM 1403 C CA . ARG B 1 30 ? -9.344 7.547 -5.719 1 85.81 30 ARG B CA 1
ATOM 1404 C C . ARG B 1 30 ? -8.133 7.34 -4.816 1 85.81 30 ARG B C 1
ATOM 1406 O O . ARG B 1 30 ? -7.188 6.633 -5.188 1 85.81 30 ARG B O 1
ATOM 1413 N N . SER B 1 31 ? -8.125 8.016 -3.688 1 91.44 31 SER B N 1
ATOM 1414 C CA . SER B 1 31 ? -7 7.883 -2.768 1 91.44 31 SER B CA 1
ATOM 1415 C C . SER B 1 31 ? -6.91 6.465 -2.209 1 91.44 31 SER B C 1
ATOM 1417 O O . SER B 1 31 ? -5.812 5.926 -2.053 1 91.44 31 SER B O 1
ATOM 1419 N N . ILE B 1 32 ? -8.094 5.824 -1.931 1 87.31 32 ILE B N 1
ATOM 1420 C CA . ILE B 1 32 ? -8.117 4.441 -1.466 1 87.31 32 ILE B CA 1
ATOM 1421 C C . ILE B 1 32 ? -7.496 3.529 -2.521 1 87.31 32 ILE B C 1
ATOM 1423 O O . ILE B 1 32 ? -6.617 2.721 -2.213 1 87.31 32 ILE B O 1
ATOM 1427 N N . ASP B 1 33 ? -7.926 3.691 -3.75 1 79.69 33 ASP B N 1
ATOM 1428 C CA . ASP B 1 33 ? -7.422 2.879 -4.855 1 79.69 33 ASP B CA 1
ATOM 1429 C C . ASP B 1 33 ? -5.926 3.094 -5.059 1 79.69 33 ASP B C 1
ATOM 1431 O O . ASP B 1 33 ? -5.199 2.158 -5.398 1 79.69 33 ASP B O 1
ATOM 1435 N N . ALA B 1 34 ? -5.461 4.41 -4.902 1 82.75 34 ALA B N 1
ATOM 1436 C CA . ALA B 1 34 ? -4.043 4.723 -5.051 1 82.75 34 ALA B CA 1
ATOM 1437 C C . ALA B 1 34 ? -3.201 3.945 -4.043 1 82.75 34 ALA B C 1
ATOM 1439 O O . ALA B 1 34 ? -2.143 3.41 -4.391 1 82.75 34 ALA B O 1
ATOM 1440 N N . VAL B 1 35 ? -3.607 3.869 -2.848 1 84.44 35 VAL B N 1
ATOM 1441 C CA . VAL B 1 35 ? -2.883 3.152 -1.802 1 84.44 35 VAL B CA 1
ATOM 1442 C C . VAL B 1 35 ? -2.885 1.656 -2.105 1 84.44 35 VAL B C 1
ATOM 1444 O O . VAL B 1 35 ? -1.853 0.991 -1.982 1 84.44 35 VAL B O 1
ATOM 1447 N N . ARG B 1 36 ? -4.129 1.16 -2.461 1 73.12 36 ARG B N 1
ATOM 1448 C CA . ARG B 1 36 ? -4.262 -0.262 -2.76 1 73.12 36 ARG B CA 1
ATOM 1449 C C . ARG B 1 36 ? -3.357 -0.663 -3.922 1 73.12 36 ARG B C 1
ATOM 1451 O O . ARG B 1 36 ? -2.787 -1.755 -3.924 1 73.12 36 ARG B O 1
ATOM 1458 N N . THR B 1 37 ? -3.279 0.293 -4.875 1 68 37 THR B N 1
ATOM 1459 C CA . THR B 1 37 ? -2.428 0.047 -6.031 1 68 37 THR B CA 1
ATOM 1460 C C . THR B 1 37 ? -0.959 -0.004 -5.625 1 68 37 THR B C 1
ATOM 1462 O O . THR B 1 37 ? -0.197 -0.831 -6.129 1 68 37 THR B O 1
ATOM 1465 N N . LEU B 1 38 ? -0.546 1.016 -4.805 1 66.38 38 LEU B N 1
ATOM 1466 C CA . LEU B 1 38 ? 0.825 1.024 -4.309 1 66.38 38 LEU B CA 1
ATOM 1467 C C . LEU B 1 38 ? 1.163 -0.294 -3.619 1 66.38 38 LEU B C 1
ATOM 1469 O O . LEU B 1 38 ? 2.25 -0.841 -3.816 1 66.38 38 LEU B O 1
ATOM 1473 N N . GLY B 1 39 ? 0.255 -0.727 -2.84 1 60.47 39 GLY B N 1
ATOM 1474 C CA . GLY B 1 39 ? 0.461 -2.004 -2.178 1 60.47 39 GLY B CA 1
ATOM 1475 C C . GLY B 1 39 ? 0.496 -3.178 -3.141 1 60.47 39 GLY B C 1
ATOM 1476 O O . GLY B 1 39 ? 1.131 -4.195 -2.861 1 60.47 39 GLY B O 1
ATOM 1477 N N . ALA B 1 40 ? -0.489 -3.004 -4.094 1 52.12 40 ALA B N 1
ATOM 1478 C CA . ALA B 1 40 ? -0.604 -4.09 -5.066 1 52.12 40 ALA B CA 1
ATOM 1479 C C . ALA B 1 40 ? 0.588 -4.102 -6.02 1 52.12 40 ALA B C 1
ATOM 1481 O O . ALA B 1 40 ? 0.841 -5.102 -6.695 1 52.12 40 ALA B O 1
ATOM 1482 N N . GLU B 1 41 ? 0.97 -2.715 -6.242 1 50.94 41 GLU B N 1
ATOM 1483 C CA . GLU B 1 41 ? 2 -2.699 -7.273 1 50.94 41 GLU B CA 1
ATOM 1484 C C . GLU B 1 41 ? 2.934 -3.898 -7.145 1 50.94 41 GLU B C 1
ATOM 1486 O O . GLU B 1 41 ? 3.465 -4.391 -8.141 1 50.94 41 GLU B O 1
ATOM 1491 N N . GLY B 1 42 ? 3.156 -4.34 -5.934 1 53.47 42 GLY B N 1
ATOM 1492 C CA . GLY B 1 42 ? 3.941 -5.551 -6.102 1 53.47 42 GLY B CA 1
ATOM 1493 C C . GLY B 1 42 ? 3.094 -6.805 -6.199 1 53.47 42 GLY B C 1
ATOM 1494 O O . GLY B 1 42 ? 2.121 -6.965 -5.461 1 53.47 42 GLY B O 1
ATOM 1495 N N . ALA B 1 43 ? 2.855 -7.273 -7.414 1 62.62 43 ALA B N 1
ATOM 1496 C CA . ALA B 1 43 ? 2.139 -8.531 -7.621 1 62.62 43 ALA B CA 1
ATOM 1497 C C . ALA B 1 43 ? 2.424 -9.516 -6.488 1 62.62 43 ALA B C 1
ATOM 1499 O O . ALA B 1 43 ? 3.584 -9.805 -6.191 1 62.62 43 ALA B O 1
ATOM 1500 N N . ALA B 1 44 ? 1.445 -9.617 -5.5 1 82.88 44 ALA B N 1
ATOM 1501 C CA . ALA B 1 44 ? 1.633 -10.648 -4.48 1 82.88 44 ALA B CA 1
ATOM 1502 C C . ALA B 1 44 ? 0.688 -11.82 -4.703 1 82.88 44 ALA B C 1
ATOM 1504 O O . ALA B 1 44 ? -0.463 -11.633 -5.105 1 82.88 44 ALA B O 1
ATOM 1505 N N . PHE B 1 45 ? 1.244 -13.031 -4.559 1 92.56 45 PHE B N 1
ATOM 1506 C CA . PHE B 1 45 ? 0.455 -14.25 -4.703 1 92.56 45 PHE B CA 1
ATOM 1507 C C . PHE B 1 45 ? 0.99 -15.352 -3.797 1 92.56 45 PHE B C 1
ATOM 1509 O O . PHE B 1 45 ? 2.057 -15.211 -3.197 1 92.56 45 PHE B O 1
ATOM 1516 N N . ALA B 1 46 ? 0.155 -16.344 -3.596 1 95.25 46 ALA B N 1
ATOM 1517 C CA . ALA B 1 46 ? 0.584 -17.516 -2.842 1 95.25 46 ALA B CA 1
ATOM 1518 C C . ALA B 1 46 ? 0.732 -18.734 -3.754 1 95.25 46 ALA B C 1
ATOM 1520 O O . ALA B 1 46 ? 0.004 -18.875 -4.742 1 95.25 46 ALA B O 1
ATOM 1521 N N . MET B 1 47 ? 1.686 -19.531 -3.506 1 97.88 47 MET B N 1
ATOM 1522 C CA . MET B 1 47 ? 1.889 -20.844 -4.105 1 97.88 47 MET B CA 1
ATOM 1523 C C . MET B 1 47 ? 1.75 -21.953 -3.062 1 97.88 47 MET B C 1
ATOM 1525 O O . MET B 1 47 ? 2.438 -21.938 -2.041 1 97.88 47 MET B O 1
ATOM 1529 N N . LEU B 1 48 ? 0.831 -22.828 -3.291 1 97.81 48 LEU B N 1
ATOM 1530 C CA . LEU B 1 48 ? 0.584 -23.938 -2.369 1 97.81 48 LEU B CA 1
ATOM 1531 C C . LEU B 1 48 ? 0.874 -25.281 -3.035 1 97.81 48 LEU B C 1
ATOM 1533 O O . LEU B 1 48 ? 0.392 -25.547 -4.137 1 97.81 48 LEU B O 1
ATOM 1537 N N . SER B 1 49 ? 1.727 -26.062 -2.525 1 97.88 49 SER B N 1
ATOM 1538 C CA . SER B 1 49 ? 1.903 -27.469 -2.896 1 97.88 49 SER B CA 1
ATOM 1539 C C . SER B 1 49 ? 1.255 -28.391 -1.875 1 97.88 49 SER B C 1
ATOM 1541 O O . SER B 1 49 ? 1.715 -28.484 -0.735 1 97.88 49 SER B O 1
ATOM 1543 N N . ILE B 1 50 ? 0.16 -29.078 -2.252 1 96.38 50 ILE B N 1
ATOM 1544 C CA . ILE B 1 50 ? -0.591 -29.938 -1.338 1 96.38 50 ILE B CA 1
ATOM 1545 C C . ILE B 1 50 ? -0.151 -31.391 -1.509 1 96.38 50 ILE B C 1
ATOM 1547 O O . ILE B 1 50 ? -0.489 -32.031 -2.504 1 96.38 50 ILE B O 1
ATOM 1551 N N . GLU B 1 51 ? 0.625 -31.875 -0.601 1 92.31 51 GLU B N 1
ATOM 1552 C CA . GLU B 1 51 ? 1.135 -33.25 -0.529 1 92.31 51 GLU B CA 1
ATOM 1553 C C . GLU B 1 51 ? 1.886 -33.625 -1.804 1 92.31 51 GLU B C 1
ATOM 1555 O O . GLU B 1 51 ? 1.896 -34.781 -2.203 1 92.31 51 GLU B O 1
ATOM 1560 N N . ASP B 1 52 ? 2.373 -32.594 -2.527 1 93.94 52 ASP B N 1
ATOM 1561 C CA . ASP B 1 52 ? 3.115 -32.75 -3.775 1 93.94 52 ASP B CA 1
ATOM 1562 C C . ASP B 1 52 ? 2.244 -33.406 -4.855 1 93.94 52 ASP B C 1
ATOM 1564 O O . ASP B 1 52 ? 2.758 -33.938 -5.836 1 93.94 52 ASP B O 1
ATOM 1568 N N . ASP B 1 53 ? 0.939 -33.438 -4.68 1 95.38 53 ASP B N 1
ATOM 1569 C CA . ASP B 1 53 ? -0.032 -34 -5.613 1 95.38 53 ASP B CA 1
ATOM 1570 C C . ASP B 1 53 ? -0.537 -32.938 -6.59 1 95.38 53 ASP B C 1
ATOM 1572 O O . ASP B 1 53 ? -0.542 -33.156 -7.801 1 95.38 53 ASP B O 1
ATOM 1576 N N . TYR B 1 54 ? -0.929 -31.828 -6.098 1 97.69 54 TYR B N 1
ATOM 1577 C CA . TYR B 1 54 ? -1.35 -30.703 -6.934 1 97.69 54 TYR B CA 1
ATOM 1578 C C . TYR B 1 54 ? -0.954 -29.375 -6.305 1 97.69 54 TYR B C 1
ATOM 1580 O O . TYR B 1 54 ? -0.632 -29.312 -5.117 1 97.69 54 TYR B O 1
ATOM 1588 N N . PHE B 1 55 ? -0.887 -28.266 -7.121 1 98.5 55 PHE B N 1
ATOM 1589 C CA . PHE B 1 55 ? -0.586 -26.953 -6.562 1 98.5 55 PHE B CA 1
ATOM 1590 C C . PHE B 1 55 ? -1.722 -25.969 -6.836 1 98.5 55 PHE B C 1
ATOM 1592 O O . PHE B 1 55 ? -2.564 -26.219 -7.703 1 98.5 55 PHE B O 1
ATOM 1599 N N . VAL B 1 56 ? -1.782 -24.938 -6.043 1 98.56 56 VAL B N 1
ATOM 1600 C CA . VAL B 1 56 ? -2.752 -23.844 -6.172 1 98.56 56 VAL B CA 1
ATOM 1601 C C . VAL B 1 56 ? -2.035 -22.5 -6.133 1 98.56 56 VAL B C 1
ATOM 1603 O O . VAL B 1 56 ? -1.129 -22.297 -5.324 1 98.56 56 VAL B O 1
ATOM 1606 N N . LEU B 1 57 ? -2.35 -21.625 -7.023 1 98.12 57 LEU B N 1
ATOM 1607 C CA . LEU B 1 57 ? -1.976 -20.219 -6.969 1 98.12 57 LEU B CA 1
ATOM 1608 C C . LEU B 1 57 ? -3.146 -19.359 -6.5 1 98.12 57 LEU B C 1
ATOM 1610 O O . LEU B 1 57 ? -4.285 -19.578 -6.922 1 98.12 57 LEU B O 1
ATOM 1614 N N . VAL B 1 58 ? -2.871 -18.547 -5.598 1 96.19 58 VAL B N 1
ATOM 1615 C CA . VAL B 1 58 ? -3.863 -17.641 -5.023 1 96.19 58 VAL B CA 1
ATOM 1616 C C . VAL B 1 58 ? -3.383 -16.203 -5.16 1 96.19 58 VAL B C 1
ATOM 1618 O O . VAL B 1 58 ? -2.322 -15.836 -4.641 1 96.19 58 VAL B O 1
ATOM 1621 N N . ARG B 1 59 ? -4.141 -15.305 -5.828 1 92.94 59 ARG B N 1
ATOM 1622 C CA . ARG B 1 59 ? -3.729 -13.922 -6.031 1 92.94 59 ARG B CA 1
ATOM 1623 C C . ARG B 1 59 ? -4.895 -12.961 -5.805 1 92.94 59 ARG B C 1
ATOM 1625 O O . ARG B 1 59 ? -5.719 -12.758 -6.699 1 92.94 59 ARG B O 1
ATOM 1632 N N . PRO B 1 60 ? -4.914 -12.414 -4.648 1 85.25 60 PRO B N 1
ATOM 1633 C CA . PRO B 1 60 ? -5.922 -11.383 -4.41 1 85.25 60 PRO B CA 1
ATOM 1634 C C . PRO B 1 60 ? -5.684 -10.125 -5.238 1 85.25 60 PRO B C 1
ATOM 1636 O O . PRO B 1 60 ? -4.535 -9.703 -5.41 1 85.25 60 PRO B O 1
ATOM 1639 N N . THR B 1 61 ? -6.73 -9.609 -5.867 1 75.19 61 THR B N 1
ATOM 1640 C CA . THR B 1 61 ? -6.73 -8.359 -6.625 1 75.19 61 THR B CA 1
ATOM 1641 C C . THR B 1 61 ? -7.809 -7.418 -6.109 1 75.19 61 THR B C 1
ATOM 1643 O O . THR B 1 61 ? -8.68 -7.82 -5.336 1 75.19 61 THR B O 1
ATOM 1646 N N . PRO B 1 62 ? -7.762 -6.199 -6.488 1 66.69 62 PRO B N 1
ATOM 1647 C CA . PRO B 1 62 ? -8.828 -5.27 -6.117 1 66.69 62 PRO B CA 1
ATOM 1648 C C . PRO B 1 62 ? -10.211 -5.734 -6.582 1 66.69 62 PRO B C 1
ATOM 1650 O O . PRO B 1 62 ? -11.219 -5.375 -5.977 1 66.69 62 PRO B O 1
ATOM 1653 N N . GLN B 1 63 ? -10.297 -6.523 -7.617 1 70.88 63 GLN B N 1
ATOM 1654 C CA . GLN B 1 63 ? -11.562 -6.973 -8.188 1 70.88 63 GLN B CA 1
ATOM 1655 C C . GLN B 1 63 ? -11.984 -8.32 -7.605 1 70.88 63 GLN B C 1
ATOM 1657 O O . GLN B 1 63 ? -13.086 -8.797 -7.875 1 70.88 63 GLN B O 1
ATOM 1662 N N . GLY B 1 64 ? -11.109 -8.898 -6.754 1 80 64 GLY B N 1
ATOM 1663 C CA . GLY B 1 64 ? -11.391 -10.211 -6.203 1 80 64 GLY B CA 1
ATOM 1664 C C . GLY B 1 64 ? -10.148 -11.07 -6.043 1 80 64 GLY B C 1
ATOM 1665 O O . GLY B 1 64 ? -9.078 -10.562 -5.695 1 80 64 GLY B O 1
ATOM 1666 N N . VAL B 1 65 ? -10.445 -12.398 -6.164 1 89.69 65 VAL B N 1
ATOM 1667 C CA . VAL B 1 65 ? -9.328 -13.336 -6.023 1 89.69 65 VAL B CA 1
ATOM 1668 C C . VAL B 1 65 ? -9.18 -14.156 -7.301 1 89.69 65 VAL B C 1
ATOM 1670 O O . VAL B 1 65 ? -10.148 -14.727 -7.801 1 89.69 65 VAL B O 1
ATOM 1673 N N . LYS B 1 66 ? -8.023 -14.117 -7.93 1 94.06 66 LYS B N 1
ATOM 1674 C CA . LYS B 1 66 ? -7.68 -15.039 -9.016 1 94.06 66 LYS B CA 1
ATOM 1675 C C . LYS B 1 66 ? -7.098 -16.344 -8.477 1 94.06 66 LYS B C 1
ATOM 1677 O O . LYS B 1 66 ? -6.332 -16.328 -7.508 1 94.06 66 LYS B O 1
ATOM 1682 N N . LEU B 1 67 ? -7.512 -17.5 -9.078 1 97.88 67 LEU B N 1
ATOM 1683 C CA . LEU B 1 67 ? -7.109 -18.828 -8.625 1 97.88 67 LEU B CA 1
ATOM 1684 C C . LEU B 1 67 ? -6.707 -19.703 -9.812 1 97.88 67 LEU B C 1
ATOM 1686 O O . LEU B 1 67 ? -7.27 -19.578 -10.898 1 97.88 67 LEU B O 1
ATOM 1690 N N . LEU B 1 68 ? -5.695 -20.516 -9.602 1 98.69 68 LEU B N 1
ATOM 1691 C CA . LEU B 1 68 ? -5.371 -21.609 -10.508 1 98.69 68 LEU B CA 1
ATOM 1692 C C . LEU B 1 68 ? -5.035 -22.875 -9.727 1 98.69 68 LEU B C 1
ATOM 1694 O O . LEU B 1 68 ? -4.262 -22.844 -8.766 1 98.69 68 LEU B O 1
ATOM 1698 N N . ILE B 1 69 ? -5.777 -23.938 -9.984 1 98.5 69 ILE B N 1
ATOM 1699 C CA . ILE B 1 69 ? -5.449 -25.25 -9.43 1 98.5 69 ILE B CA 1
ATOM 1700 C C . ILE B 1 69 ? -4.883 -26.156 -10.531 1 98.5 69 ILE B C 1
ATOM 1702 O O . ILE B 1 69 ? -5.43 -26.203 -11.633 1 98.5 69 ILE B O 1
ATOM 1706 N N . SER B 1 70 ? -3.758 -26.828 -10.297 1 98.31 70 SER B N 1
ATOM 1707 C CA . SER B 1 70 ? -3.029 -27.562 -11.328 1 98.31 70 SER B CA 1
ATOM 1708 C C . SER B 1 70 ? -3.752 -28.859 -11.688 1 98.31 70 SER B C 1
ATOM 1710 O O . SER B 1 70 ? -3.5 -29.438 -12.75 1 98.31 70 SER B O 1
ATOM 1712 N N . ASP B 1 71 ? -4.605 -29.359 -10.773 1 97.44 71 ASP B N 1
ATOM 1713 C CA . ASP B 1 71 ? -5.355 -30.594 -11.016 1 97.44 71 ASP B CA 1
ATOM 1714 C C . ASP B 1 71 ? -6.73 -30.547 -10.359 1 97.44 71 ASP B C 1
ATOM 1716 O O . ASP B 1 71 ? -6.867 -30.844 -9.172 1 97.44 71 ASP B O 1
ATOM 1720 N N . ALA B 1 72 ? -7.742 -30.312 -11.125 1 97.38 72 ALA B N 1
ATOM 1721 C CA . ALA B 1 72 ? -9.117 -30.172 -10.648 1 97.38 72 ALA B CA 1
ATOM 1722 C C . ALA B 1 72 ? -9.664 -31.5 -10.141 1 97.38 72 ALA B C 1
ATOM 1724 O O . ALA B 1 72 ? -10.531 -31.531 -9.266 1 97.38 72 ALA B O 1
ATOM 1725 N N . THR B 1 73 ? -9.133 -32.594 -10.641 1 97.12 73 THR B N 1
ATOM 1726 C CA . THR B 1 73 ? -9.664 -33.906 -10.25 1 97.12 73 THR B CA 1
ATOM 1727 C C . THR B 1 73 ? -9.375 -34.188 -8.781 1 97.12 73 THR B C 1
ATOM 1729 O O . THR B 1 73 ? -10.008 -35.062 -8.18 1 97.12 73 THR B O 1
ATOM 1732 N N . ALA B 1 74 ? -8.43 -33.5 -8.211 1 96.69 74 ALA B N 1
ATOM 1733 C CA . ALA B 1 74 ? -8.164 -33.625 -6.781 1 96.69 74 ALA B CA 1
ATOM 1734 C C . ALA B 1 74 ? -9.414 -33.312 -5.961 1 96.69 74 ALA B C 1
ATOM 1736 O O . ALA B 1 74 ? -9.547 -33.781 -4.824 1 96.69 74 ALA B O 1
ATOM 1737 N N . ALA B 1 75 ? -10.32 -32.562 -6.512 1 97 75 ALA B N 1
ATOM 1738 C CA . ALA B 1 75 ? -11.531 -32.125 -5.812 1 97 75 ALA B CA 1
ATOM 1739 C C . ALA B 1 75 ? -12.422 -33.312 -5.473 1 97 75 ALA B C 1
ATOM 1741 O O . ALA B 1 75 ? -13.281 -33.219 -4.598 1 97 75 ALA B O 1
ATOM 1742 N N . THR B 1 76 ? -12.211 -34.406 -6.148 1 96.5 76 THR B N 1
ATOM 1743 C CA . THR B 1 76 ? -13.031 -35.594 -5.906 1 96.5 76 THR B CA 1
ATOM 1744 C C . THR B 1 76 ? -12.688 -36.219 -4.559 1 96.5 76 THR B C 1
ATOM 1746 O O . THR B 1 76 ? -13.5 -36.969 -3.984 1 96.5 76 THR B O 1
ATOM 1749 N N . GLU B 1 77 ? -11.5 -35.938 -4.004 1 94.75 77 GLU B N 1
ATOM 1750 C CA . GLU B 1 77 ? -11.062 -36.625 -2.787 1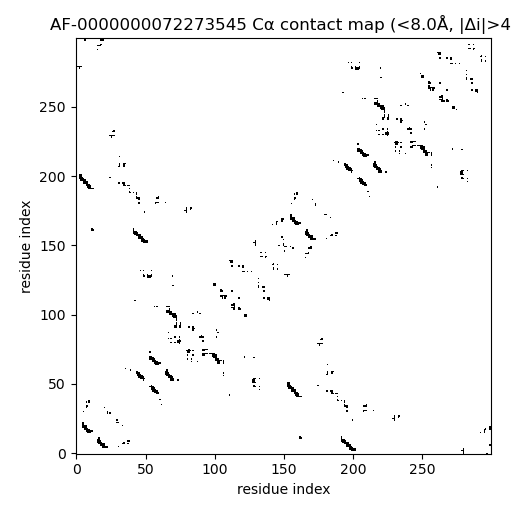 94.75 77 GLU B CA 1
ATOM 1751 C C . GLU B 1 77 ? -10.539 -35.625 -1.758 1 94.75 77 GLU B C 1
ATOM 1753 O O . GLU B 1 77 ? -10.242 -36 -0.619 1 94.75 77 GLU B O 1
ATOM 1758 N N . ASP B 1 78 ? -10.383 -34.438 -2.158 1 95.31 78 ASP B N 1
ATOM 1759 C CA . ASP B 1 78 ? -9.805 -33.406 -1.294 1 95.31 78 ASP B CA 1
ATOM 1760 C C . ASP B 1 78 ? -10.758 -32.219 -1.13 1 95.31 78 ASP B C 1
ATOM 1762 O O . ASP B 1 78 ? -11.062 -31.531 -2.1 1 95.31 78 ASP B O 1
ATOM 1766 N N . ASP B 1 79 ? -11.133 -31.938 0.125 1 95 79 ASP B N 1
ATOM 1767 C CA . ASP B 1 79 ? -12.094 -30.875 0.408 1 95 79 ASP B CA 1
ATOM 1768 C C . ASP B 1 79 ? -11.523 -29.5 0.03 1 95 79 ASP B C 1
ATOM 1770 O O . ASP B 1 79 ? -12.266 -28.609 -0.389 1 95 79 ASP B O 1
ATOM 1774 N N . PHE B 1 80 ? -10.289 -29.391 0.173 1 96.69 80 PHE B N 1
ATOM 1775 C CA . PHE B 1 80 ? -9.656 -28.109 -0.158 1 96.69 80 PHE B CA 1
ATOM 1776 C C . PHE B 1 80 ? -9.742 -27.844 -1.654 1 96.69 80 PHE B C 1
ATOM 1778 O O . PHE B 1 80 ? -10.102 -26.734 -2.07 1 96.69 80 PHE B O 1
ATOM 1785 N N . ALA B 1 81 ? -9.453 -28.797 -2.393 1 97.38 81 ALA B N 1
ATOM 1786 C CA . ALA B 1 81 ? -9.57 -28.688 -3.844 1 97.38 81 ALA B CA 1
ATOM 1787 C C . ALA B 1 81 ? -11.016 -28.406 -4.254 1 97.38 81 ALA B C 1
ATOM 1789 O O . ALA B 1 81 ? -11.266 -27.594 -5.152 1 97.38 81 ALA B O 1
ATOM 1790 N N . ALA B 1 82 ? -11.906 -29.078 -3.578 1 96.19 82 ALA B N 1
ATOM 1791 C CA . ALA B 1 82 ? -13.32 -28.844 -3.863 1 96.19 82 ALA B CA 1
ATOM 1792 C C . ALA B 1 82 ? -13.703 -27.391 -3.576 1 96.19 82 ALA B C 1
ATOM 1794 O O . ALA B 1 82 ? -14.445 -26.781 -4.348 1 96.19 82 ALA B O 1
ATOM 1795 N N . ASP B 1 83 ? -13.242 -26.844 -2.516 1 95.06 83 ASP B N 1
ATOM 1796 C CA . ASP B 1 83 ? -13.5 -25.453 -2.154 1 95.06 83 ASP B CA 1
ATOM 1797 C C . ASP B 1 83 ? -12.969 -24.5 -3.225 1 95.06 83 ASP B C 1
ATOM 1799 O O . ASP B 1 83 ? -13.602 -23.484 -3.525 1 95.06 83 ASP B O 1
ATOM 1803 N N . ILE B 1 84 ? -11.781 -24.75 -3.789 1 96.5 84 ILE B N 1
ATOM 1804 C CA . ILE B 1 84 ? -11.164 -23.938 -4.828 1 96.5 84 ILE B CA 1
ATOM 1805 C C . ILE B 1 84 ? -12.062 -23.906 -6.062 1 96.5 84 ILE B C 1
ATOM 1807 O O . ILE B 1 84 ? -12.312 -22.844 -6.629 1 96.5 84 ILE B O 1
ATOM 1811 N N . LEU B 1 85 ? -12.555 -25.125 -6.461 1 97.25 85 LEU B N 1
ATOM 1812 C CA . LEU B 1 85 ? -13.422 -25.203 -7.633 1 97.25 85 LEU B CA 1
ATOM 1813 C C . LEU B 1 85 ? -14.719 -24.453 -7.402 1 97.25 85 LEU B C 1
ATOM 1815 O O . LEU B 1 85 ? -15.25 -23.828 -8.32 1 97.25 85 LEU B O 1
ATOM 1819 N N . ASP B 1 86 ? -15.234 -24.453 -6.184 1 95.06 86 ASP B N 1
ATOM 1820 C CA . ASP B 1 86 ? -16.422 -23.672 -5.84 1 95.06 86 ASP B CA 1
ATOM 1821 C C . ASP B 1 86 ? -16.172 -22.188 -5.996 1 95.06 86 ASP B C 1
ATOM 1823 O O . ASP B 1 86 ? -17 -21.469 -6.559 1 95.06 86 ASP B O 1
ATOM 1827 N N . GLU B 1 87 ? -14.984 -21.797 -5.469 1 93.44 87 GLU B N 1
ATOM 1828 C CA . GLU B 1 87 ? -14.617 -20.391 -5.59 1 93.44 87 GLU B CA 1
ATOM 1829 C C . GLU B 1 87 ? -14.492 -19.984 -7.051 1 93.44 87 GLU B C 1
ATOM 1831 O O . GLU B 1 87 ? -14.859 -18.859 -7.418 1 93.44 87 GLU B O 1
ATOM 1836 N N . LEU B 1 88 ? -14.094 -20.859 -7.895 1 96.19 88 LEU B N 1
ATOM 1837 C CA . LEU B 1 88 ? -13.898 -20.625 -9.32 1 96.19 88 LEU B CA 1
ATOM 1838 C C . LEU B 1 88 ? -15.227 -20.734 -10.07 1 96.19 88 LEU B C 1
ATOM 1840 O O . LEU B 1 88 ? -15.297 -20.438 -11.266 1 96.19 88 LEU B O 1
ATOM 1844 N N . ASP B 1 89 ? -16.266 -21.125 -9.336 1 95.94 89 ASP B N 1
ATOM 1845 C CA . ASP B 1 89 ? -17.547 -21.422 -9.969 1 95.94 89 ASP B CA 1
ATOM 1846 C C . ASP B 1 89 ? -17.375 -22.422 -11.102 1 95.94 89 ASP B C 1
ATOM 1848 O O . ASP B 1 89 ? -17.938 -22.25 -12.188 1 95.94 89 ASP B O 1
ATOM 1852 N N . ALA B 1 90 ? -16.484 -23.375 -10.906 1 96.5 90 ALA B N 1
ATOM 1853 C CA . ALA B 1 90 ? -16.203 -24.422 -11.883 1 96.5 90 ALA B CA 1
ATOM 1854 C C . ALA B 1 90 ? -17 -25.688 -11.57 1 96.5 90 ALA B C 1
ATOM 1856 O O . ALA B 1 90 ? -17.375 -25.938 -10.422 1 96.5 90 ALA B O 1
ATOM 1857 N N . ASP B 1 91 ? -17.188 -26.453 -12.562 1 94.62 91 ASP B N 1
ATOM 1858 C CA . ASP B 1 91 ? -17.875 -27.734 -12.383 1 94.62 91 ASP B CA 1
ATOM 1859 C C . ASP B 1 91 ? -17 -28.734 -11.641 1 94.62 91 ASP B C 1
ATOM 1861 O O . ASP B 1 91 ? -15.781 -28.734 -11.812 1 94.62 91 ASP B O 1
ATOM 1865 N N . GLN B 1 92 ? -17.656 -29.5 -10.828 1 94.31 92 GLN B N 1
ATOM 1866 C CA . GLN B 1 92 ? -16.938 -30.562 -10.148 1 94.31 92 GLN B CA 1
ATOM 1867 C C . GLN B 1 92 ? -16.516 -31.656 -11.125 1 94.31 92 GLN B C 1
ATOM 1869 O O . GLN B 1 92 ? -17.297 -32.031 -12.008 1 94.31 92 GLN B O 1
ATOM 1874 N N . PRO B 1 93 ? -15.375 -32.094 -10.977 1 96.06 93 PRO B N 1
ATOM 1875 C CA . PRO B 1 93 ? -14.883 -33.125 -11.891 1 96.06 93 PRO B CA 1
ATOM 1876 C C . PRO B 1 93 ? -15.461 -34.5 -11.586 1 96.06 93 PRO B C 1
ATOM 1878 O O . PRO B 1 93 ? -15.992 -34.719 -10.492 1 96.06 93 PRO B O 1
ATOM 1881 N N . ASP B 1 94 ? -15.398 -35.344 -12.648 1 93.56 94 ASP B N 1
ATOM 1882 C CA . ASP B 1 94 ? -15.672 -36.781 -12.5 1 93.56 94 ASP B CA 1
ATOM 1883 C C . ASP B 1 94 ? -14.414 -37.562 -12.117 1 93.56 94 ASP B C 1
ATOM 1885 O O . ASP B 1 94 ? -13.328 -37.281 -12.625 1 93.56 94 ASP B O 1
ATOM 1889 N N . PRO B 1 95 ? -14.531 -38.5 -11.133 1 89.62 95 PRO B N 1
ATOM 1890 C CA . PRO B 1 95 ? -13.359 -39.281 -10.734 1 89.62 95 PRO B CA 1
ATOM 1891 C C . PRO B 1 95 ? -12.68 -39.969 -11.922 1 89.62 95 PRO B C 1
ATOM 1893 O O . PRO B 1 95 ? -11.492 -40.281 -11.844 1 89.62 95 PRO B O 1
ATOM 1896 N N . GLU B 1 96 ? -13.328 -40.125 -13.062 1 93.56 96 GLU B N 1
ATOM 1897 C CA . GLU B 1 96 ? -12.766 -40.781 -14.227 1 93.56 96 GLU B CA 1
ATOM 1898 C C . GLU B 1 96 ? -12.062 -39.812 -15.148 1 93.56 96 GLU B C 1
ATOM 1900 O O . GLU B 1 96 ? -11.375 -40.219 -16.094 1 93.56 96 GLU B O 1
ATOM 1905 N N . ASP B 1 97 ? -12.195 -38.594 -14.812 1 94.31 97 ASP B N 1
ATOM 1906 C CA . ASP B 1 97 ? -11.555 -37.594 -15.656 1 94.31 97 ASP B CA 1
ATOM 1907 C C . ASP B 1 97 ? -10.039 -37.688 -15.57 1 94.31 97 ASP B C 1
ATOM 1909 O O . ASP B 1 97 ? -9.484 -38.062 -14.539 1 94.31 97 ASP B O 1
ATOM 1913 N N . THR B 1 98 ? -9.375 -37.344 -16.75 1 94.69 98 THR B N 1
ATOM 1914 C CA . THR B 1 98 ? -7.926 -37.188 -16.719 1 94.69 98 THR B CA 1
ATOM 1915 C C . THR B 1 98 ? -7.555 -35.875 -16.031 1 94.69 98 THR B C 1
ATOM 1917 O O . THR B 1 98 ? -8.273 -34.875 -16.156 1 94.69 98 THR B O 1
ATOM 1920 N N . PRO B 1 99 ? -6.477 -35.969 -15.266 1 95.12 99 PRO B N 1
ATOM 1921 C CA . PRO B 1 99 ? -6.047 -34.781 -14.57 1 95.12 99 PRO B CA 1
ATOM 1922 C C . PRO B 1 99 ? -5.992 -33.562 -15.484 1 95.12 99 PRO B C 1
ATOM 1924 O O . PRO B 1 99 ? -5.586 -33.656 -16.641 1 95.12 99 PRO B O 1
ATOM 1927 N N . TYR B 1 100 ? -6.5 -32.375 -15.023 1 96.75 100 TYR B N 1
ATOM 1928 C CA . TYR B 1 100 ? -6.473 -31.125 -15.766 1 96.75 100 TYR B CA 1
ATOM 1929 C C . TYR B 1 100 ? -6.434 -29.938 -14.82 1 96.75 100 TYR B C 1
ATOM 1931 O O . TYR B 1 100 ? -6.906 -30.016 -13.68 1 96.75 100 TYR B O 1
ATOM 1939 N N . ALA B 1 101 ? -5.883 -28.875 -15.297 1 98 101 ALA B N 1
ATOM 1940 C CA . ALA B 1 101 ? -5.832 -27.641 -14.531 1 98 101 ALA B CA 1
ATOM 1941 C C . ALA B 1 101 ? -7.09 -26.797 -14.75 1 98 101 ALA B C 1
ATOM 1943 O O . ALA B 1 101 ? -7.809 -27 -15.734 1 98 101 ALA B O 1
ATOM 1944 N N . GLU B 1 102 ? -7.426 -26 -13.789 1 98.25 102 GLU B N 1
ATOM 1945 C CA . GLU B 1 102 ? -8.617 -25.156 -13.867 1 98.25 102 GLU B CA 1
ATOM 1946 C C . GLU B 1 102 ? -8.359 -23.797 -13.242 1 98.25 102 GLU B C 1
ATOM 1948 O O . GLU B 1 102 ? -7.629 -23.672 -12.258 1 98.25 102 GLU B O 1
ATOM 1953 N N . GLY B 1 103 ? -8.891 -22.719 -13.773 1 98.38 103 GLY B N 1
ATOM 1954 C CA . GLY B 1 103 ? -8.828 -21.391 -13.188 1 98.38 103 GLY B CA 1
ATOM 1955 C C . GLY B 1 103 ? -8.203 -20.359 -14.109 1 98.38 103 GLY B C 1
ATOM 1956 O O . GLY B 1 103 ? -8.414 -20.391 -15.328 1 98.38 103 GLY B O 1
ATOM 1957 N N . ASP B 1 104 ? -7.469 -19.391 -13.57 1 97.69 104 ASP B N 1
ATOM 1958 C CA . ASP B 1 104 ? -6.91 -18.25 -14.297 1 97.69 104 ASP B CA 1
ATOM 1959 C C . ASP B 1 104 ? -5.48 -18.547 -14.75 1 97.69 104 ASP B C 1
ATOM 1961 O O . ASP B 1 104 ? -4.527 -18.281 -14.008 1 97.69 104 ASP B O 1
ATOM 1965 N N . PHE B 1 105 ? -5.395 -18.922 -16.016 1 98 105 PHE B N 1
ATOM 1966 C CA . PHE B 1 105 ? -4.086 -19.312 -16.531 1 98 105 PHE B CA 1
ATOM 1967 C C . PHE B 1 105 ? -3.207 -18.078 -16.734 1 98 105 PHE B C 1
ATOM 1969 O O . PHE B 1 105 ? -1.986 -18.188 -16.859 1 98 105 PHE B O 1
ATOM 1976 N N . ASP B 1 106 ? -3.826 -16.953 -16.781 1 96.44 106 ASP B N 1
ATOM 1977 C CA . ASP B 1 106 ? -3.072 -15.727 -16.984 1 96.44 106 ASP B CA 1
ATOM 1978 C C . ASP B 1 106 ? -2.812 -15.023 -15.648 1 96.44 106 ASP B C 1
ATOM 1980 O O . ASP B 1 106 ? -2.494 -13.836 -15.617 1 96.44 106 ASP B O 1
ATOM 1984 N N . ILE B 1 107 ? -2.893 -15.734 -14.492 1 95.38 107 ILE B N 1
ATOM 1985 C CA . ILE B 1 107 ? -2.84 -15.203 -13.133 1 95.38 107 ILE B CA 1
ATOM 1986 C C . ILE B 1 107 ? -1.507 -14.492 -12.906 1 95.38 107 ILE B C 1
ATOM 1988 O O . ILE B 1 107 ? -1.426 -13.547 -12.125 1 95.38 107 ILE B O 1
ATOM 1992 N N . LEU B 1 108 ? -0.462 -14.844 -13.688 1 94.81 108 LEU B N 1
ATOM 1993 C CA . LEU B 1 108 ? 0.862 -14.266 -13.492 1 94.81 108 LEU B CA 1
ATOM 1994 C C . LEU B 1 108 ? 1.379 -13.641 -14.781 1 94.81 108 LEU B C 1
ATOM 1996 O O . LEU B 1 108 ? 2.584 -13.422 -14.93 1 94.81 108 LEU B O 1
ATOM 2000 N N . ALA B 1 109 ? 0.476 -13.414 -15.758 1 93.62 109 ALA B N 1
ATOM 2001 C CA . ALA B 1 109 ? 0.884 -12.914 -17.062 1 93.62 109 ALA B CA 1
ATOM 2002 C C . ALA B 1 109 ? 1.542 -11.539 -16.953 1 93.62 109 ALA B C 1
ATOM 2004 O O . ALA B 1 109 ? 2.516 -11.25 -17.656 1 93.62 109 ALA B O 1
ATOM 2005 N N . ASP B 1 110 ? 1.017 -10.758 -16.062 1 87 110 ASP B N 1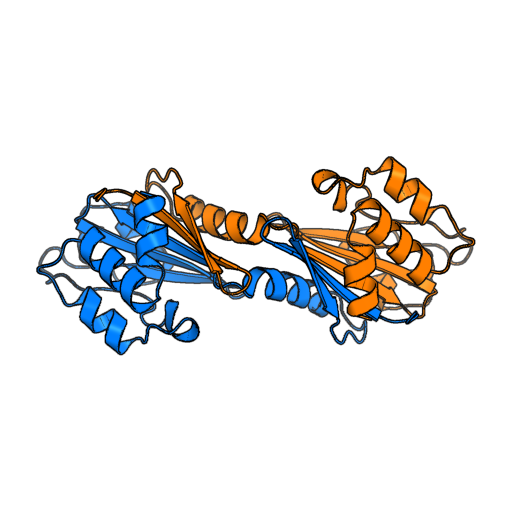
ATOM 2006 C CA . ASP B 1 110 ? 1.546 -9.406 -15.883 1 87 110 ASP B CA 1
ATOM 2007 C C . ASP B 1 110 ? 2.943 -9.438 -15.273 1 87 110 ASP B C 1
ATOM 2009 O O . ASP B 1 110 ? 3.693 -8.469 -15.367 1 87 110 ASP B O 1
ATOM 2013 N N . LEU B 1 111 ? 3.316 -10.523 -14.68 1 87.38 111 LEU B N 1
ATOM 2014 C CA . LEU B 1 111 ? 4.633 -10.68 -14.07 1 87.38 111 LEU B CA 1
ATOM 2015 C C . LEU B 1 111 ? 5.602 -11.359 -15.031 1 87.38 111 LEU B C 1
ATOM 2017 O O . LEU B 1 111 ? 6.785 -11.516 -14.727 1 87.38 111 LEU B O 1
ATOM 2021 N N . GLY B 1 112 ? 5.012 -11.773 -16.125 1 91.62 112 GLY B N 1
ATOM 2022 C CA . GLY B 1 112 ? 5.918 -12.289 -17.141 1 91.62 112 GLY B CA 1
ATOM 2023 C C . GLY B 1 112 ? 5.672 -13.75 -17.469 1 91.62 112 GLY B C 1
ATOM 2024 O O . GLY B 1 112 ? 6.332 -14.305 -18.344 1 91.62 112 GLY B O 1
ATOM 2025 N N . LEU B 1 113 ? 4.754 -14.414 -16.734 1 96.75 113 LEU B N 1
ATOM 2026 C CA . LEU B 1 113 ? 4.426 -15.805 -17.047 1 96.75 113 LEU B CA 1
ATOM 2027 C C . LEU B 1 113 ? 3.131 -15.883 -17.844 1 96.75 113 LEU B C 1
ATOM 2029 O O . LEU B 1 113 ? 2.039 -15.797 -17.281 1 96.75 113 LEU B O 1
ATOM 2033 N N . SER B 1 114 ? 3.316 -16.109 -19.125 1 97.25 114 SER B N 1
ATOM 2034 C CA . SER B 1 114 ? 2.164 -16.109 -20.016 1 97.25 114 SER B CA 1
ATOM 2035 C C . SER B 1 114 ? 1.252 -17.297 -19.75 1 97.25 114 SER B C 1
ATOM 2037 O O . SER B 1 114 ? 1.675 -18.281 -19.141 1 97.25 114 SER B O 1
ATOM 2039 N N . GLU B 1 115 ? 0.008 -17.156 -20.203 1 97.94 115 GLU B N 1
ATOM 2040 C CA . GLU B 1 115 ? -0.954 -18.25 -20.125 1 97.94 115 GLU B CA 1
ATOM 2041 C C . GLU B 1 115 ? -0.443 -19.5 -20.844 1 97.94 115 GLU B C 1
ATOM 2043 O O . GLU B 1 115 ? -0.695 -20.625 -20.422 1 97.94 115 GLU B O 1
ATOM 2048 N N . GLN B 1 116 ? 0.27 -19.328 -21.953 1 98.12 116 GLN B N 1
ATOM 2049 C CA . GLN B 1 116 ? 0.812 -20.422 -22.75 1 98.12 116 GLN B CA 1
ATOM 2050 C C . GLN B 1 116 ? 1.844 -21.219 -21.953 1 98.12 116 GLN B C 1
ATOM 2052 O O . GLN B 1 116 ? 1.778 -22.438 -21.891 1 98.12 116 GLN B O 1
ATOM 2057 N N . ILE B 1 117 ? 2.723 -20.453 -21.312 1 98.12 117 ILE B N 1
ATOM 2058 C CA . ILE B 1 117 ? 3.758 -21.109 -20.531 1 98.12 117 ILE B CA 1
ATOM 2059 C C . ILE B 1 117 ? 3.129 -21.781 -19.312 1 98.12 117 ILE B C 1
ATOM 2061 O O . ILE B 1 117 ? 3.498 -22.906 -18.969 1 98.12 117 ILE B O 1
ATOM 2065 N N . MET B 1 118 ? 2.115 -21.141 -18.609 1 98.62 118 MET B N 1
ATOM 2066 C CA . MET B 1 118 ? 1.396 -21.734 -17.5 1 98.62 118 MET B CA 1
ATOM 2067 C C . MET B 1 118 ? 0.766 -23.062 -17.922 1 98.62 118 MET B C 1
ATOM 2069 O O . MET B 1 118 ? 0.859 -24.062 -17.188 1 98.62 118 MET B O 1
ATOM 2073 N N . SER B 1 119 ? 0.214 -23.078 -19.125 1 98.44 119 SER B N 1
ATOM 2074 C CA . SER B 1 119 ? -0.407 -24.297 -19.656 1 98.44 119 SER B CA 1
ATOM 2075 C C . SER B 1 119 ? 0.622 -25.406 -19.844 1 98.44 119 SER B C 1
ATOM 2077 O O . SER B 1 119 ? 0.353 -26.562 -19.547 1 98.44 119 SER B O 1
ATOM 2079 N N . ILE B 1 120 ? 1.759 -25 -20.375 1 98.19 120 ILE B N 1
ATOM 2080 C CA . ILE B 1 120 ? 2.834 -25.953 -20.578 1 98.19 120 ILE B CA 1
ATOM 2081 C C . ILE B 1 120 ? 3.221 -26.578 -19.234 1 98.19 120 ILE B C 1
ATOM 2083 O O . ILE B 1 120 ? 3.348 -27.797 -19.125 1 98.19 120 ILE B O 1
ATOM 2087 N N . ILE B 1 121 ? 3.326 -25.812 -18.219 1 98.25 121 ILE B N 1
ATOM 2088 C CA . ILE B 1 121 ? 3.75 -26.266 -16.891 1 98.25 121 ILE B CA 1
ATOM 2089 C C . ILE B 1 121 ? 2.688 -27.188 -16.297 1 98.25 121 ILE B C 1
ATOM 2091 O O . ILE B 1 121 ? 3.008 -28.266 -15.797 1 98.25 121 ILE B O 1
ATOM 2095 N N . THR B 1 122 ? 1.398 -26.797 -16.375 1 97.94 122 THR B N 1
ATOM 2096 C CA . THR B 1 122 ? 0.331 -27.578 -15.758 1 97.94 122 THR B CA 1
ATOM 2097 C C . THR B 1 122 ? 0.092 -28.875 -16.531 1 97.94 122 THR B C 1
ATOM 2099 O O . THR B 1 122 ? -0.375 -29.859 -15.961 1 97.94 122 THR B O 1
ATOM 2102 N N . ASP B 1 123 ? 0.475 -28.875 -17.797 1 96.69 123 ASP B N 1
ATOM 2103 C CA . ASP B 1 123 ? 0.255 -30.047 -18.641 1 96.69 123 ASP B CA 1
ATOM 2104 C C . ASP B 1 123 ? 1.351 -31.094 -18.422 1 96.69 123 ASP B C 1
ATOM 2106 O O . ASP B 1 123 ? 1.232 -32.219 -18.891 1 96.69 123 ASP B O 1
ATOM 2110 N N . GLU B 1 124 ? 2.4 -30.734 -17.781 1 94.38 124 GLU B N 1
ATOM 2111 C CA . GLU B 1 124 ? 3.461 -31.703 -17.484 1 94.38 124 GLU B CA 1
ATOM 2112 C C . GLU B 1 124 ? 3.066 -32.625 -16.328 1 94.38 124 GLU B C 1
ATOM 2114 O O . GLU B 1 124 ? 3.443 -32.375 -15.188 1 94.38 124 GLU B O 1
ATOM 2119 N N . THR B 1 125 ? 2.451 -33.688 -16.594 1 87.5 125 THR B N 1
ATOM 2120 C CA . THR B 1 125 ? 1.841 -34.562 -15.586 1 87.5 125 THR B CA 1
ATOM 2121 C C . THR B 1 125 ? 2.898 -35.438 -14.898 1 87.5 125 THR B C 1
ATOM 2123 O O . THR B 1 125 ? 2.637 -36.031 -13.852 1 87.5 125 THR B O 1
ATOM 2126 N N . ASP B 1 126 ? 4.117 -35.438 -15.508 1 92.38 126 ASP B N 1
ATOM 2127 C CA . ASP B 1 126 ? 5.184 -36.219 -14.914 1 92.38 126 ASP B CA 1
ATOM 2128 C C . ASP B 1 126 ? 5.852 -35.469 -13.758 1 92.38 126 ASP B C 1
ATOM 2130 O O . ASP B 1 126 ? 6.594 -36.062 -12.977 1 92.38 126 ASP B O 1
ATOM 2134 N N . TRP B 1 127 ? 5.613 -34.25 -13.664 1 93.62 127 TRP B N 1
ATOM 2135 C CA . TRP B 1 127 ? 6.211 -33.438 -12.609 1 93.62 127 TRP B CA 1
ATOM 2136 C C . TRP B 1 127 ? 5.359 -33.469 -11.352 1 93.62 127 TRP B C 1
ATOM 2138 O O . TRP B 1 127 ? 4.129 -33.469 -11.422 1 93.62 127 TRP B O 1
ATOM 2148 N N . TRP B 1 128 ? 6.09 -33.531 -10.203 1 95.12 128 TRP B N 1
ATOM 2149 C CA . TRP B 1 128 ? 5.402 -33.281 -8.945 1 95.12 128 TRP B CA 1
ATOM 2150 C C . TRP B 1 128 ? 4.961 -31.812 -8.867 1 95.12 128 TRP B C 1
ATOM 2152 O O . TRP B 1 128 ? 5.504 -30.953 -9.562 1 95.12 128 TRP B O 1
ATOM 2162 N N . ALA B 1 129 ? 3.939 -31.578 -8.039 1 96.44 129 ALA B N 1
ATOM 2163 C CA . ALA B 1 129 ? 3.449 -30.219 -7.852 1 96.44 129 ALA B CA 1
ATOM 2164 C C . ALA B 1 129 ? 4.586 -29.266 -7.48 1 96.44 129 ALA B C 1
ATOM 2166 O O . ALA B 1 129 ? 4.672 -28.156 -8 1 96.44 129 ALA B O 1
ATOM 2167 N N . SER B 1 130 ? 5.492 -29.672 -6.578 1 96.19 130 SER B N 1
ATOM 2168 C CA . SER B 1 130 ? 6.613 -28.844 -6.133 1 96.19 130 SER B CA 1
ATOM 2169 C C . SER B 1 130 ? 7.566 -28.531 -7.285 1 96.19 130 SER B C 1
ATOM 2171 O O . SER B 1 130 ? 8.141 -27.453 -7.348 1 96.19 130 SER B O 1
ATOM 2173 N N . GLU B 1 131 ? 7.699 -29.5 -8.203 1 96.31 131 GLU B N 1
ATOM 2174 C CA . GLU B 1 131 ? 8.539 -29.297 -9.375 1 96.31 131 GLU B CA 1
ATOM 2175 C C . GLU B 1 131 ? 7.902 -28.297 -10.344 1 96.31 131 GLU B C 1
ATOM 2177 O O . GLU B 1 131 ? 8.594 -27.469 -10.945 1 96.31 131 GLU B O 1
ATOM 2182 N N . GLN B 1 132 ? 6.625 -28.438 -10.5 1 97.88 132 GLN B N 1
ATOM 2183 C CA . GLN B 1 132 ? 5.906 -27.453 -11.32 1 97.88 132 GLN B CA 1
ATOM 2184 C C . GLN B 1 132 ? 6.051 -26.047 -10.75 1 97.88 132 GLN B C 1
ATOM 2186 O O . GLN B 1 132 ? 6.316 -25.109 -11.492 1 97.88 132 GLN B O 1
ATOM 2191 N N . LEU B 1 133 ? 5.902 -25.906 -9.438 1 98 133 LEU B N 1
ATOM 2192 C CA . LEU B 1 133 ? 6.039 -24.609 -8.781 1 98 133 LEU B CA 1
ATOM 2193 C C . LEU B 1 133 ? 7.469 -24.094 -8.891 1 98 133 LEU B C 1
ATOM 2195 O O . LEU B 1 133 ? 7.688 -22.891 -9.031 1 98 133 LEU B O 1
ATOM 2199 N N . GLN B 1 134 ? 8.414 -25 -8.844 1 97.12 134 GLN B N 1
ATOM 2200 C CA . GLN B 1 134 ? 9.805 -24.625 -9.047 1 97.12 134 GLN B CA 1
ATOM 2201 C C . GLN B 1 134 ? 10.016 -24.047 -10.445 1 97.12 134 GLN B C 1
ATOM 2203 O O . GLN B 1 134 ? 10.75 -23.062 -10.617 1 97.12 134 GLN B O 1
ATOM 2208 N N . ARG B 1 135 ? 9.43 -24.656 -11.445 1 97.38 135 ARG B N 1
ATOM 2209 C CA . ARG B 1 135 ? 9.516 -24.156 -12.812 1 97.38 135 ARG B CA 1
ATOM 2210 C C . ARG B 1 135 ? 8.898 -22.766 -12.93 1 97.38 135 ARG B C 1
ATOM 2212 O O . ARG B 1 135 ? 9.43 -21.906 -13.625 1 97.38 135 ARG B O 1
ATOM 2219 N N . ILE B 1 136 ? 7.789 -22.531 -12.219 1 98.06 136 ILE B N 1
ATOM 2220 C CA . ILE B 1 136 ? 7.16 -21.219 -12.188 1 98.06 136 ILE B CA 1
ATOM 2221 C C . ILE B 1 136 ? 8.125 -20.203 -11.586 1 98.06 136 ILE B C 1
ATOM 2223 O O . ILE B 1 136 ? 8.336 -19.125 -12.148 1 98.06 136 ILE B O 1
ATOM 2227 N N . ALA B 1 137 ? 8.727 -20.547 -10.523 1 97.69 137 ALA B N 1
ATOM 2228 C CA . ALA B 1 137 ? 9.688 -19.672 -9.859 1 97.69 137 ALA B CA 1
ATOM 2229 C C . ALA B 1 137 ? 10.867 -19.359 -10.773 1 97.69 137 ALA B C 1
ATOM 2231 O O . ALA B 1 137 ? 11.352 -18.219 -10.805 1 97.69 137 ALA B O 1
ATOM 2232 N N . GLU B 1 138 ? 11.297 -20.391 -11.5 1 97.31 138 GLU B N 1
ATOM 2233 C CA . GLU B 1 138 ? 12.406 -20.203 -12.43 1 97.31 138 GLU B CA 1
ATOM 2234 C C . GLU B 1 138 ? 12.023 -19.25 -13.555 1 97.31 138 GLU B C 1
ATOM 2236 O O . GLU B 1 138 ? 12.805 -18.359 -13.906 1 97.31 138 GLU B O 1
ATOM 2241 N N . GLU B 1 139 ? 10.891 -19.453 -14.109 1 96.56 139 GLU B N 1
ATOM 2242 C CA . GLU B 1 139 ? 10.43 -18.594 -15.195 1 96.56 139 GLU B CA 1
ATOM 2243 C C . GLU B 1 139 ? 10.328 -17.125 -14.734 1 96.56 139 GLU B C 1
ATOM 2245 O O . GLU B 1 139 ? 10.641 -16.219 -15.5 1 96.56 139 GLU B O 1
ATOM 2250 N N . LEU B 1 140 ? 9.914 -16.906 -13.5 1 95 140 LEU B N 1
ATOM 2251 C CA . LEU B 1 140 ? 9.703 -15.555 -12.977 1 95 140 LEU B CA 1
ATOM 2252 C C . LEU B 1 140 ? 10.977 -15.008 -12.344 1 95 140 LEU B C 1
ATOM 2254 O O . LEU B 1 140 ? 11.086 -13.805 -12.109 1 95 140 LEU B O 1
ATOM 2258 N N . GLY B 1 141 ? 11.891 -15.836 -12.062 1 95.12 141 GLY B N 1
ATOM 2259 C CA . GLY B 1 141 ? 13.203 -15.398 -11.594 1 95.12 141 GLY B CA 1
ATOM 2260 C C . GLY B 1 141 ? 13.297 -15.32 -10.086 1 95.12 141 GLY B C 1
ATOM 2261 O O . GLY B 1 141 ? 13.992 -14.461 -9.547 1 95.12 141 GLY B O 1
ATOM 2262 N N . PHE B 1 142 ? 12.508 -16.141 -9.359 1 94.94 142 PHE B N 1
ATOM 2263 C CA . PHE B 1 142 ? 12.633 -16.094 -7.902 1 94.94 142 PHE B CA 1
ATOM 2264 C C . PHE B 1 142 ? 12.852 -17.5 -7.34 1 94.94 142 PHE B C 1
ATOM 2266 O O . PHE B 1 142 ? 12.43 -17.797 -6.219 1 94.94 142 PHE B O 1
ATOM 2273 N N . ASP B 1 143 ? 13.453 -18.406 -8.172 1 96.38 143 ASP B N 1
ATOM 2274 C CA . ASP B 1 143 ? 13.695 -19.781 -7.758 1 96.38 143 ASP B CA 1
ATOM 2275 C C . ASP B 1 143 ? 14.664 -19.844 -6.578 1 96.38 143 ASP B C 1
ATOM 2277 O O . ASP B 1 143 ? 14.5 -20.672 -5.676 1 96.38 143 ASP B O 1
ATOM 2281 N N . ASP B 1 144 ? 15.68 -18.953 -6.52 1 95.25 144 ASP B N 1
ATOM 2282 C CA . ASP B 1 144 ? 16.594 -18.891 -5.383 1 95.25 144 ASP B CA 1
ATOM 2283 C C . ASP B 1 144 ? 15.859 -18.5 -4.102 1 95.25 144 ASP B C 1
ATOM 2285 O O . ASP B 1 144 ? 16.062 -19.109 -3.051 1 95.25 144 ASP B O 1
ATOM 2289 N N . GLU B 1 145 ? 15 -17.516 -4.176 1 91.81 145 GLU B N 1
ATOM 2290 C CA . GLU B 1 145 ? 14.211 -17.062 -3.031 1 91.81 145 GLU B CA 1
ATOM 2291 C C . GLU B 1 145 ? 13.281 -18.156 -2.533 1 91.81 145 GLU B C 1
ATOM 2293 O O . GLU B 1 145 ? 13.094 -18.328 -1.326 1 91.81 145 GLU B O 1
ATOM 2298 N N . LEU B 1 146 ? 12.719 -18.891 -3.498 1 95.69 146 LEU B N 1
ATOM 2299 C CA . LEU B 1 146 ? 11.836 -19.984 -3.143 1 95.69 146 LEU B CA 1
ATOM 2300 C C . LEU B 1 146 ? 12.594 -21.078 -2.393 1 95.69 146 LEU B C 1
ATOM 2302 O O . LEU B 1 146 ? 12.133 -21.562 -1.354 1 95.69 146 LEU B O 1
ATOM 2306 N N . GLU B 1 147 ? 13.758 -21.422 -2.941 1 94 147 GLU B N 1
ATOM 2307 C CA . GLU B 1 147 ? 14.578 -22.453 -2.305 1 94 147 GLU B CA 1
ATOM 2308 C C . GLU B 1 147 ? 14.969 -22.031 -0.887 1 94 147 GLU B C 1
ATOM 2310 O O . GLU B 1 147 ? 14.922 -22.859 0.034 1 94 147 GLU B O 1
ATOM 2315 N N . GLN B 1 148 ? 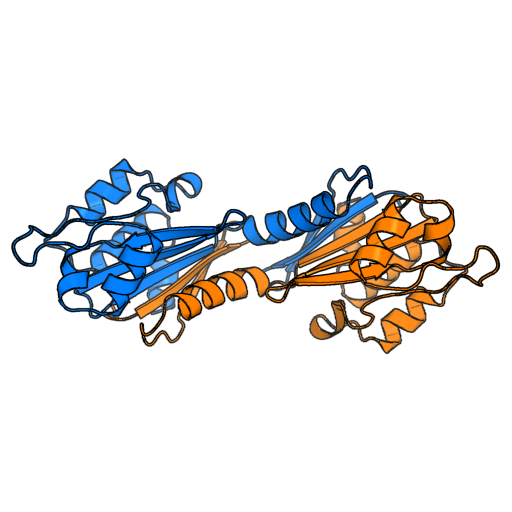15.281 -20.797 -0.718 1 92.31 148 GLN B N 1
ATOM 2316 C CA . GLN B 1 148 ? 15.695 -20.281 0.587 1 92.31 148 GLN B CA 1
ATOM 2317 C C . GLN B 1 148 ? 14.539 -20.328 1.583 1 92.31 148 GLN B C 1
ATOM 2319 O O . GLN B 1 148 ? 14.742 -20.578 2.771 1 92.31 148 GLN B O 1
ATOM 2324 N N . ALA B 1 149 ? 13.352 -20.125 1.089 1 91.38 149 ALA B N 1
ATOM 2325 C CA . ALA B 1 149 ? 12.172 -20.031 1.947 1 91.38 149 ALA B CA 1
ATOM 2326 C C . ALA B 1 149 ? 11.727 -21.422 2.404 1 91.38 149 ALA B C 1
ATOM 2328 O O . ALA B 1 149 ? 11.008 -21.547 3.402 1 91.38 149 ALA B O 1
ATOM 2329 N N . LEU B 1 150 ? 12.086 -22.344 1.613 1 91.75 150 LEU B N 1
ATOM 2330 C CA . LEU B 1 150 ? 11.625 -23.703 1.897 1 91.75 150 LEU B CA 1
ATOM 2331 C C . LEU B 1 150 ? 12.688 -24.484 2.674 1 91.75 150 LEU B C 1
ATOM 2333 O O . LEU B 1 150 ? 12.359 -25.406 3.418 1 91.75 150 LEU B O 1
#